Protein AF-A0A553L7K6-F1 (afdb_monomer)

Radius of gyration: 23.29 Å; Cα contacts (8 Å, |Δi|>4): 182; chains: 1; bounding box: 64×26×85 Å

pLDDT: mean 71.15, std 22.93, range [30.55, 97.19]

Nearest PDB structures (foldseek):
  1av8-assembly1_A  TM=2.312E-01  e=3.542E+00  Escherichia coli
  1mrr-assembly1_B  TM=2.456E-01  e=7.425E+00  Escherichia coli

Structure (mmCIF, N/CA/C/O backbone):
data_AF-A0A553L7K6-F1
#
_entry.id   AF-A0A553L7K6-F1
#
loop_
_atom_site.group_PDB
_atom_site.id
_atom_site.type_symbol
_atom_site.label_atom_id
_atom_site.label_alt_id
_atom_site.label_comp_id
_atom_site.label_asym_id
_atom_site.label_entity_id
_atom_site.label_seq_id
_atom_site.pdbx_PDB_ins_code
_atom_site.Cartn_x
_atom_site.Cartn_y
_atom_site.Cartn_z
_atom_site.occupancy
_atom_site.B_iso_or_equiv
_atom_site.auth_seq_id
_atom_site.auth_comp_id
_atom_site.auth_asym_id
_atom_site.auth_atom_id
_atom_site.pdbx_PDB_model_num
ATOM 1 N N . MET A 1 1 ? 32.891 -15.085 -4.959 1.00 36.66 1 MET A N 1
ATOM 2 C CA . MET A 1 1 ? 32.827 -15.000 -6.435 1.00 36.66 1 MET A CA 1
ATOM 3 C C . MET A 1 1 ? 31.588 -14.198 -6.792 1.00 36.66 1 MET A C 1
ATOM 5 O O . MET A 1 1 ? 30.488 -14.659 -6.526 1.00 36.66 1 MET A O 1
ATOM 9 N N . GLY A 1 2 ? 31.781 -12.955 -7.238 1.00 35.56 2 GLY A N 1
ATOM 10 C CA . GLY A 1 2 ? 30.71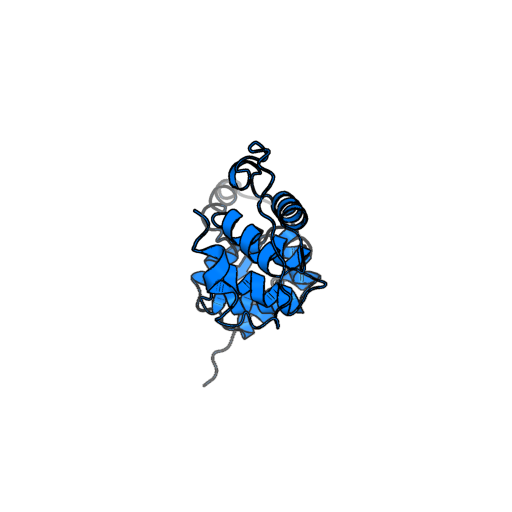2 -11.975 -7.437 1.00 35.56 2 GLY A CA 1
ATOM 11 C C . GLY A 1 2 ? 29.946 -12.198 -8.739 1.00 35.56 2 GLY A C 1
ATOM 12 O O . GLY A 1 2 ? 30.551 -12.364 -9.798 1.00 35.56 2 GLY A O 1
ATOM 13 N N . ARG A 1 3 ? 28.614 -12.186 -8.653 1.00 40.00 3 ARG A N 1
ATOM 14 C CA . ARG A 1 3 ? 27.718 -12.123 -9.809 1.00 40.00 3 ARG A CA 1
ATOM 15 C C . ARG A 1 3 ? 27.614 -10.664 -10.252 1.00 40.00 3 ARG A C 1
ATOM 17 O O . ARG A 1 3 ? 27.272 -9.792 -9.462 1.00 40.00 3 ARG A O 1
ATOM 24 N N . ARG A 1 4 ? 28.002 -10.404 -11.499 1.00 36.72 4 ARG A N 1
ATOM 25 C CA . ARG A 1 4 ? 28.035 -9.075 -12.118 1.00 36.72 4 ARG A CA 1
ATOM 26 C C . ARG A 1 4 ? 26.626 -8.760 -12.630 1.00 36.72 4 ARG A C 1
ATOM 28 O O . ARG A 1 4 ? 26.177 -9.416 -13.562 1.00 36.72 4 ARG A O 1
ATOM 35 N N . PHE A 1 5 ? 25.957 -7.783 -12.021 1.00 34.50 5 PHE A N 1
ATOM 36 C CA . PHE A 1 5 ? 24.771 -7.137 -12.587 1.00 34.50 5 PHE A CA 1
ATOM 37 C C . PHE A 1 5 ? 25.212 -6.271 -13.773 1.00 34.50 5 PHE A C 1
ATOM 39 O O . PHE A 1 5 ? 26.075 -5.405 -13.626 1.00 34.50 5 PHE A O 1
ATOM 46 N N . ILE A 1 6 ? 24.660 -6.536 -14.956 1.00 37.84 6 ILE A N 1
ATOM 47 C CA . ILE A 1 6 ? 24.867 -5.722 -16.155 1.00 37.84 6 ILE A CA 1
ATOM 48 C C . ILE A 1 6 ? 23.633 -4.830 -16.293 1.00 37.84 6 ILE A C 1
ATOM 50 O O . ILE A 1 6 ? 22.568 -5.303 -16.670 1.00 37.84 6 ILE A O 1
ATOM 54 N N . ILE A 1 7 ? 23.784 -3.545 -15.977 1.00 36.31 7 ILE A N 1
ATOM 55 C CA . ILE A 1 7 ? 22.780 -2.509 -16.241 1.00 36.31 7 ILE A CA 1
ATOM 56 C C . ILE A 1 7 ? 23.033 -1.996 -17.662 1.00 36.31 7 ILE A C 1
ATOM 58 O O . ILE A 1 7 ? 24.078 -1.401 -17.925 1.00 36.31 7 ILE A O 1
ATOM 62 N N . TRP A 1 8 ? 22.102 -2.237 -18.586 1.00 33.19 8 TRP A N 1
ATOM 63 C CA . TRP A 1 8 ? 22.130 -1.629 -19.919 1.00 33.19 8 TRP A CA 1
ATOM 64 C C . TRP A 1 8 ? 21.415 -0.275 -19.887 1.00 33.19 8 TRP A C 1
ATOM 66 O O . TRP A 1 8 ? 20.202 -0.197 -19.718 1.00 33.19 8 TRP A O 1
ATOM 76 N N . LEU A 1 9 ? 22.188 0.796 -20.062 1.00 35.56 9 LEU A N 1
ATOM 77 C CA . LEU A 1 9 ? 21.714 2.169 -20.234 1.00 35.56 9 LEU A CA 1
ATOM 78 C C . LEU A 1 9 ? 21.523 2.414 -21.739 1.00 35.56 9 LEU A C 1
ATOM 80 O O . LEU A 1 9 ? 22.496 2.562 -22.477 1.00 35.56 9 LEU A O 1
ATOM 84 N N . ALA A 1 10 ? 20.280 2.412 -22.220 1.00 36.75 10 ALA A N 1
ATOM 85 C CA . ALA A 1 10 ? 19.980 2.717 -23.616 1.00 36.75 10 ALA A CA 1
ATOM 86 C C . ALA A 1 10 ? 20.001 4.241 -23.849 1.00 36.75 10 ALA A C 1
ATOM 88 O O . ALA A 1 10 ? 19.002 4.926 -23.657 1.00 36.75 10 ALA A O 1
ATOM 89 N N . MET A 1 11 ? 21.151 4.772 -24.276 1.00 37.34 11 MET A N 1
ATOM 90 C CA . MET A 1 11 ? 21.245 6.062 -24.969 1.00 37.34 11 MET A CA 1
ATOM 91 C C . MET A 1 11 ? 21.170 5.815 -26.480 1.00 37.34 11 MET A C 1
ATOM 93 O O . MET A 1 11 ? 22.081 5.225 -27.055 1.00 37.34 11 MET A O 1
ATOM 97 N N . GLY A 1 12 ? 20.099 6.276 -27.129 1.00 32.22 12 GLY A N 1
ATOM 98 C CA . GLY A 1 12 ? 19.930 6.217 -28.582 1.00 32.22 12 GLY A CA 1
ATOM 99 C C . GLY A 1 12 ? 19.504 7.569 -29.146 1.00 32.22 12 GLY A C 1
ATOM 100 O O . GLY A 1 12 ? 18.354 7.969 -28.995 1.00 32.22 12 GLY A O 1
ATOM 101 N N . LEU A 1 13 ? 20.450 8.264 -29.781 1.00 33.88 13 LEU A N 1
ATOM 102 C CA . LEU A 1 13 ? 20.241 9.461 -30.601 1.00 33.88 13 LEU A CA 1
ATOM 103 C C . LEU A 1 13 ? 19.485 9.122 -31.900 1.00 33.8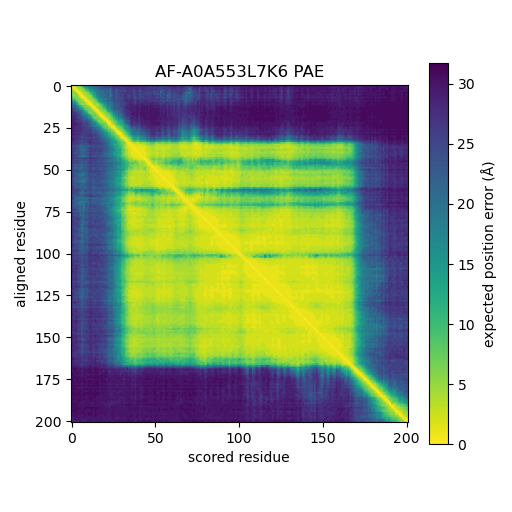8 13 LEU A C 1
ATOM 105 O O . LEU A 1 13 ? 19.654 8.051 -32.477 1.00 33.88 13 LEU A O 1
ATOM 109 N N . ILE A 1 14 ? 18.665 10.075 -32.346 1.00 41.91 14 ILE A N 1
ATOM 110 C CA . ILE A 1 14 ? 17.735 10.013 -33.484 1.00 41.91 14 ILE A CA 1
ATOM 111 C C . ILE A 1 14 ? 18.427 10.377 -34.816 1.00 41.91 14 ILE A C 1
ATOM 113 O O . ILE A 1 14 ? 19.269 11.275 -34.838 1.00 41.91 14 ILE A O 1
ATOM 117 N N . ASN A 1 15 ? 17.937 9.747 -35.903 1.00 32.75 15 ASN A N 1
ATOM 118 C CA . ASN A 1 15 ? 18.059 9.994 -37.365 1.00 32.75 15 ASN A CA 1
ATOM 119 C C . ASN A 1 15 ? 18.796 8.855 -38.103 1.00 32.75 15 ASN A C 1
ATOM 121 O O . ASN A 1 15 ? 19.886 8.481 -37.703 1.00 32.75 15 ASN A O 1
ATOM 125 N N . MET A 1 16 ? 18.311 8.252 -39.199 1.00 30.55 16 MET A N 1
ATOM 126 C CA . MET A 1 16 ? 17.325 8.674 -40.203 1.00 30.55 16 MET A CA 1
ATOM 127 C C . MET A 1 16 ? 16.836 7.460 -41.045 1.00 30.55 16 MET A C 1
ATOM 129 O O . MET A 1 16 ? 17.601 6.532 -41.279 1.00 30.55 16 MET A O 1
ATOM 133 N N . ALA A 1 17 ? 15.610 7.574 -41.579 1.00 32.41 17 ALA A N 1
ATOM 134 C CA . ALA A 1 17 ? 15.079 6.986 -42.827 1.00 32.41 17 ALA A CA 1
ATOM 135 C C . ALA A 1 17 ? 14.765 5.466 -42.945 1.00 32.41 17 ALA A C 1
ATOM 137 O O . ALA A 1 17 ? 15.587 4.654 -43.348 1.00 32.41 17 ALA A O 1
ATOM 138 N N . VAL A 1 18 ? 13.485 5.149 -42.692 1.00 41.50 18 VAL A N 1
ATOM 139 C CA . VAL A 1 18 ? 12.506 4.482 -43.590 1.00 41.50 18 VAL A CA 1
ATOM 140 C C . VAL A 1 18 ? 13.044 3.470 -44.618 1.00 41.50 18 VAL A C 1
ATOM 142 O O . VAL A 1 18 ? 13.662 3.871 -45.595 1.00 41.50 18 VAL A O 1
ATOM 145 N N . ILE A 1 19 ? 12.653 2.194 -44.467 1.00 35.16 19 ILE A N 1
ATOM 146 C CA . ILE A 1 19 ? 11.931 1.336 -45.442 1.00 35.16 19 ILE A CA 1
ATOM 147 C C . ILE A 1 19 ? 11.560 0.008 -44.735 1.00 35.16 19 ILE A C 1
ATOM 149 O O . ILE A 1 19 ? 12.319 -0.489 -43.912 1.00 35.16 19 ILE A O 1
ATOM 153 N N . ALA A 1 20 ? 10.411 -0.564 -45.118 1.00 33.59 20 ALA A N 1
ATOM 154 C CA . ALA A 1 20 ? 9.874 -1.898 -44.784 1.00 33.59 20 ALA A CA 1
ATOM 155 C C . ALA A 1 20 ? 8.884 -1.995 -43.603 1.00 33.59 20 ALA A C 1
ATOM 157 O O . ALA A 1 20 ? 9.042 -2.714 -42.621 1.00 33.59 20 ALA A O 1
ATOM 158 N N . ASN A 1 21 ? 7.780 -1.288 -43.817 1.00 43.41 21 ASN A N 1
ATOM 159 C CA . ASN A 1 21 ? 6.408 -1.667 -43.495 1.00 43.41 21 ASN A CA 1
ATOM 160 C C . ASN A 1 21 ? 6.158 -3.201 -43.573 1.00 43.41 21 ASN A C 1
ATOM 162 O O . ASN A 1 21 ? 6.128 -3.734 -44.679 1.00 43.41 21 ASN A O 1
ATOM 166 N N . ALA A 1 22 ? 6.008 -3.881 -42.421 1.00 35.12 22 ALA A N 1
ATOM 167 C CA . ALA A 1 22 ? 5.222 -5.125 -42.227 1.00 35.12 22 ALA A CA 1
ATOM 168 C C . ALA A 1 22 ? 5.294 -5.715 -40.795 1.00 35.12 22 ALA A C 1
ATOM 170 O O . ALA A 1 22 ? 4.422 -6.496 -40.436 1.00 35.12 22 ALA A O 1
ATOM 171 N N . GLN A 1 23 ? 6.275 -5.362 -39.950 1.00 33.62 23 GLN A N 1
ATOM 172 C CA . GLN A 1 23 ? 6.408 -5.960 -38.597 1.00 33.62 23 GLN A CA 1
ATOM 173 C C . GLN A 1 23 ? 5.928 -5.082 -37.430 1.00 33.62 23 GLN A C 1
ATOM 175 O O . GLN A 1 23 ? 5.951 -5.510 -36.278 1.00 33.62 23 GLN A O 1
ATOM 180 N N . GLN A 1 24 ? 5.461 -3.862 -37.698 1.00 34.66 24 GLN A N 1
ATOM 181 C CA . GLN A 1 24 ? 5.125 -2.898 -36.643 1.00 34.66 24 GLN A CA 1
ATOM 182 C C . GLN A 1 24 ? 3.666 -2.982 -36.157 1.00 34.66 24 GLN A C 1
ATOM 184 O O . GLN A 1 24 ? 3.307 -2.305 -35.198 1.00 34.66 24 GLN A O 1
ATOM 189 N N . SER A 1 25 ? 2.830 -3.832 -36.765 1.00 34.69 25 SER A N 1
ATOM 190 C CA . SER A 1 25 ? 1.420 -3.965 -36.367 1.00 34.69 25 SER A CA 1
ATOM 191 C C . SER A 1 25 ? 1.183 -4.939 -35.206 1.00 34.69 25 SER A C 1
ATOM 193 O O . SER A 1 25 ? 0.120 -4.877 -34.599 1.00 34.69 25 SER A O 1
ATOM 195 N N . ASP A 1 26 ? 2.147 -5.804 -34.872 1.00 38.19 26 ASP A N 1
ATOM 196 C CA . ASP A 1 26 ? 1.943 -6.866 -33.868 1.00 38.19 26 ASP A CA 1
ATOM 197 C C . ASP A 1 26 ? 2.589 -6.553 -32.504 1.00 38.19 26 ASP A C 1
ATOM 199 O O . ASP A 1 26 ? 2.245 -7.115 -31.471 1.00 38.19 26 ASP A O 1
ATOM 203 N N . SER A 1 27 ? 3.513 -5.589 -32.451 1.00 40.53 27 SER A N 1
ATOM 204 C CA . SER A 1 27 ? 4.272 -5.301 -31.222 1.00 40.53 27 SER A CA 1
ATOM 205 C C . SER A 1 27 ? 3.524 -4.443 -30.196 1.00 40.53 27 SER A C 1
ATOM 207 O O . SER A 1 27 ? 3.939 -4.393 -29.040 1.00 40.53 27 SER A O 1
ATOM 209 N N . ALA A 1 28 ? 2.447 -3.761 -30.596 1.00 38.81 28 ALA A N 1
ATOM 210 C CA . ALA A 1 28 ? 1.629 -2.953 -29.688 1.00 38.81 28 ALA A CA 1
ATOM 211 C C . ALA A 1 28 ? 0.423 -3.730 -29.130 1.00 38.81 28 ALA A C 1
ATOM 213 O O . ALA A 1 28 ? -0.004 -3.463 -28.010 1.00 38.81 28 ALA A O 1
ATOM 214 N N . ALA A 1 29 ? -0.094 -4.710 -29.882 1.00 36.19 29 ALA A N 1
ATOM 215 C CA . ALA A 1 29 ? -1.246 -5.517 -29.479 1.00 36.19 29 ALA A CA 1
ATOM 216 C C . ALA A 1 29 ? -0.864 -6.701 -28.569 1.00 36.19 29 ALA A C 1
ATOM 218 O O . ALA A 1 29 ? -1.655 -7.074 -27.714 1.00 36.19 29 ALA A O 1
ATOM 219 N N . VAL A 1 30 ? 0.365 -7.228 -28.674 1.00 39.94 30 VAL A N 1
ATOM 220 C CA . VAL A 1 30 ? 0.844 -8.381 -27.878 1.00 39.94 30 VAL A CA 1
ATOM 221 C C . VAL A 1 30 ? 1.311 -8.006 -26.455 1.00 39.94 30 VAL A C 1
ATOM 223 O O . VAL A 1 30 ? 1.545 -8.876 -25.623 1.00 39.94 30 VAL A O 1
ATOM 226 N N . ARG A 1 31 ? 1.473 -6.718 -26.116 1.00 50.69 31 ARG A N 1
ATOM 227 C CA . ARG A 1 31 ? 2.224 -6.317 -24.903 1.00 50.69 31 ARG A CA 1
ATOM 228 C C . ARG A 1 31 ? 1.418 -6.044 -23.633 1.00 50.69 31 ARG A C 1
ATOM 230 O O . ARG A 1 31 ? 2.039 -5.826 -22.597 1.00 50.69 31 ARG A O 1
ATOM 237 N N . LYS A 1 32 ? 0.083 -6.063 -23.670 1.00 43.97 32 LYS A N 1
ATOM 238 C CA . LYS A 1 32 ? -0.732 -5.889 -22.449 1.00 43.97 32 LYS A CA 1
ATOM 239 C C . LYS A 1 32 ? -0.893 -7.177 -21.639 1.00 43.97 32 LYS A C 1
ATOM 241 O O . LYS A 1 32 ? -1.033 -7.094 -20.425 1.00 43.97 32 LYS A O 1
ATOM 246 N N . ASP A 1 33 ? -0.769 -8.337 -22.279 1.00 49.38 33 ASP A N 1
ATOM 247 C CA . ASP A 1 33 ? -0.988 -9.642 -21.636 1.00 49.38 33 ASP A CA 1
ATOM 248 C C . ASP A 1 33 ? 0.206 -10.121 -20.785 1.00 49.38 33 ASP A C 1
ATOM 250 O O . ASP A 1 33 ? 0.126 -11.154 -20.128 1.00 49.38 33 ASP A O 1
ATOM 254 N N . ALA A 1 34 ? 1.316 -9.372 -20.772 1.00 64.06 34 ALA A N 1
ATOM 255 C CA . ALA A 1 34 ? 2.544 -9.712 -20.043 1.00 64.06 34 ALA A CA 1
ATOM 256 C C . ALA A 1 34 ? 2.872 -8.747 -18.887 1.00 64.06 34 ALA A C 1
ATOM 258 O O . ALA A 1 34 ? 3.962 -8.826 -18.319 1.00 64.06 34 ALA A O 1
ATOM 259 N N . MET A 1 35 ? 1.978 -7.802 -18.569 1.00 76.88 35 MET A N 1
ATOM 260 C CA . MET A 1 35 ? 2.196 -6.869 -17.463 1.00 76.88 35 MET A CA 1
ATOM 261 C C . MET A 1 35 ? 1.705 -7.472 -16.149 1.00 76.88 35 MET A C 1
ATOM 263 O O . MET A 1 35 ? 0.547 -7.863 -16.026 1.00 76.88 35 MET A O 1
ATOM 267 N N . VAL A 1 36 ? 2.586 -7.502 -15.157 1.00 85.12 36 VAL A N 1
ATOM 268 C CA . VAL A 1 36 ? 2.298 -8.017 -13.820 1.00 85.12 36 VAL A CA 1
ATOM 269 C C . VAL A 1 36 ? 2.006 -6.831 -12.891 1.00 85.12 36 VAL A C 1
ATOM 271 O O . VAL A 1 36 ? 2.794 -5.882 -12.857 1.00 85.12 36 VAL A O 1
ATOM 274 N N . PRO A 1 37 ? 0.893 -6.826 -12.136 1.00 86.25 37 PRO A N 1
ATOM 275 C CA . PRO A 1 37 ? 0.659 -5.811 -11.111 1.00 86.25 37 PRO A CA 1
ATOM 276 C C . PRO A 1 37 ? 1.796 -5.787 -10.083 1.00 86.25 37 PRO A C 1
ATOM 278 O O . PRO A 1 37 ? 2.309 -6.842 -9.716 1.00 86.25 37 PRO A O 1
ATOM 281 N N . LEU A 1 38 ? 2.158 -4.605 -9.568 1.00 86.12 38 LEU A N 1
ATOM 282 C CA . LEU A 1 38 ? 3.218 -4.460 -8.559 1.00 86.12 38 LEU A CA 1
ATOM 283 C C . LEU A 1 38 ? 3.068 -5.438 -7.383 1.00 86.12 38 LEU A C 1
ATOM 285 O O . LEU A 1 38 ? 4.047 -6.056 -6.977 1.00 86.12 38 LEU A O 1
ATOM 289 N N . PHE A 1 39 ? 1.848 -5.616 -6.872 1.00 83.75 39 PHE A N 1
ATOM 290 C CA . PHE A 1 39 ? 1.576 -6.548 -5.779 1.00 83.75 39 PHE A CA 1
ATOM 291 C C . PHE A 1 39 ? 1.883 -8.003 -6.150 1.00 83.75 39 PHE A C 1
ATOM 293 O O . PHE A 1 39 ? 2.578 -8.695 -5.413 1.00 83.75 39 PHE A O 1
ATOM 300 N N . THR A 1 40 ? 1.417 -8.447 -7.318 1.00 83.62 40 THR A N 1
ATOM 301 C CA . THR A 1 40 ? 1.700 -9.788 -7.841 1.00 83.62 40 THR A CA 1
ATOM 302 C C . THR A 1 40 ? 3.198 -9.983 -8.035 1.00 83.62 40 THR A C 1
ATOM 304 O O . THR A 1 40 ? 3.740 -10.997 -7.618 1.00 83.62 40 THR A O 1
ATOM 307 N N . TRP A 1 41 ? 3.903 -8.981 -8.567 1.00 85.44 41 TRP A N 1
ATOM 308 C CA . TRP A 1 41 ? 5.353 -9.054 -8.715 1.00 85.44 41 TRP A CA 1
ATOM 309 C C . TRP A 1 41 ? 6.070 -9.177 -7.361 1.00 85.44 41 TRP A C 1
ATOM 311 O O . TRP A 1 41 ? 6.954 -10.020 -7.237 1.00 85.44 41 TRP A O 1
ATOM 321 N N . LEU A 1 42 ? 5.666 -8.406 -6.345 1.00 83.75 42 LEU A N 1
ATOM 322 C CA . LEU A 1 42 ? 6.223 -8.490 -4.985 1.00 83.75 42 LEU A CA 1
ATOM 323 C C . LEU A 1 42 ? 5.946 -9.834 -4.306 1.00 83.75 42 LEU A C 1
ATOM 325 O O . LEU A 1 42 ? 6.774 -10.299 -3.532 1.00 83.75 42 LEU A O 1
ATOM 329 N N . SER A 1 43 ? 4.775 -10.418 -4.563 1.00 79.69 43 SER A N 1
ATOM 330 C CA . SER A 1 43 ? 4.361 -11.700 -3.990 1.00 79.69 43 SER A CA 1
ATOM 331 C C . SER A 1 43 ? 5.057 -12.884 -4.669 1.00 79.69 43 SER A C 1
ATOM 333 O O . SER A 1 43 ? 5.468 -13.830 -4.001 1.00 79.69 43 SER A O 1
ATOM 335 N N . ASP A 1 44 ? 5.177 -12.848 -5.996 1.00 80.25 44 ASP A N 1
ATOM 336 C CA . ASP A 1 44 ? 5.667 -13.978 -6.795 1.00 80.25 44 ASP A CA 1
ATOM 337 C C . ASP A 1 44 ? 7.193 -14.037 -6.851 1.00 80.25 44 ASP A C 1
ATOM 339 O O . ASP A 1 44 ? 7.787 -15.110 -6.991 1.00 80.25 44 ASP A O 1
ATOM 343 N N . ASN A 1 45 ? 7.844 -12.882 -6.740 1.00 71.31 45 ASN A N 1
ATOM 344 C CA . ASN A 1 45 ? 9.290 -12.798 -6.695 1.00 71.31 45 ASN A CA 1
ATOM 345 C C . ASN A 1 45 ? 9.689 -12.723 -5.225 1.00 71.31 45 ASN A C 1
ATOM 347 O O . ASN A 1 45 ? 9.140 -11.940 -4.460 1.00 71.31 45 ASN A O 1
ATOM 351 N N . ASN A 1 46 ? 10.649 -13.539 -4.797 1.00 69.50 46 ASN A N 1
ATOM 352 C CA . ASN A 1 46 ? 11.219 -13.460 -3.450 1.00 69.50 46 ASN A CA 1
ATOM 353 C C . ASN A 1 46 ? 12.120 -12.211 -3.338 1.00 69.50 46 ASN A C 1
ATOM 355 O O . ASN A 1 46 ? 13.333 -12.329 -3.149 1.00 69.50 46 ASN A O 1
ATOM 359 N N . VAL A 1 47 ? 11.519 -11.036 -3.556 1.00 74.56 47 VAL A N 1
ATOM 360 C CA . VAL A 1 47 ? 12.147 -9.719 -3.664 1.00 74.56 47 VAL A CA 1
ATOM 361 C C . VAL A 1 47 ? 12.894 -9.450 -2.365 1.00 74.56 47 VAL A C 1
ATOM 363 O O . VAL A 1 47 ? 12.313 -9.523 -1.285 1.00 74.56 47 VAL A O 1
ATOM 366 N N . GLN A 1 48 ? 14.193 -9.166 -2.428 1.00 76.56 48 GLN A N 1
ATOM 367 C CA . GLN A 1 48 ? 14.930 -8.785 -1.227 1.00 76.56 48 GLN A CA 1
ATOM 368 C C . GLN A 1 48 ? 14.675 -7.315 -0.887 1.00 76.56 48 GLN A C 1
ATOM 370 O O . GLN A 1 48 ? 14.327 -6.507 -1.744 1.00 76.56 48 GLN 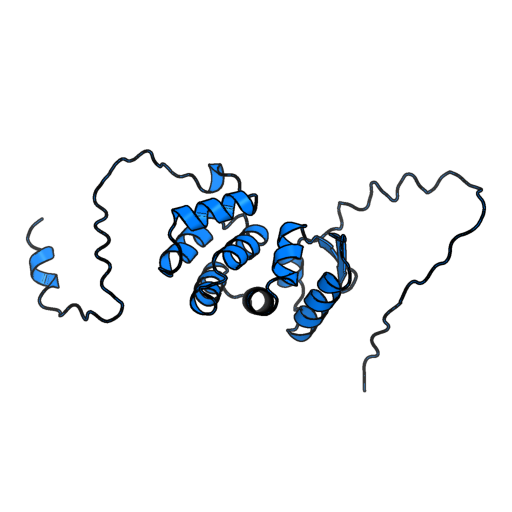A O 1
ATOM 375 N N . VAL A 1 49 ? 14.925 -6.926 0.365 1.00 72.19 49 VAL A N 1
ATOM 376 C CA . VAL A 1 49 ? 14.814 -5.518 0.799 1.00 72.19 49 VAL A CA 1
ATOM 377 C C . VAL A 1 49 ? 15.645 -4.581 -0.093 1.00 72.19 49 VAL A C 1
ATOM 379 O O . VAL A 1 49 ? 15.179 -3.511 -0.469 1.00 72.19 49 VAL A O 1
ATOM 382 N N . SER A 1 50 ? 16.836 -5.014 -0.525 1.00 76.38 50 SER A N 1
ATOM 383 C CA . SER A 1 50 ? 17.674 -4.254 -1.465 1.00 76.38 50 SER A CA 1
ATOM 384 C C . SER A 1 50 ? 17.022 -4.024 -2.830 1.00 76.38 50 SER A C 1
ATOM 386 O O . SER A 1 50 ? 17.305 -3.024 -3.491 1.00 76.38 50 SER A O 1
ATOM 388 N N . ASP A 1 51 ? 16.161 -4.942 -3.262 1.00 80.75 51 ASP A N 1
ATOM 389 C CA . ASP A 1 51 ? 15.457 -4.850 -4.537 1.00 80.75 51 ASP A CA 1
ATOM 390 C C . ASP A 1 51 ? 14.289 -3.857 -4.431 1.00 80.75 51 ASP A C 1
ATOM 392 O O . ASP A 1 51 ? 14.004 -3.143 -5.390 1.00 80.75 51 ASP A O 1
ATOM 396 N N . ILE A 1 52 ? 13.685 -3.719 -3.243 1.00 83.81 52 ILE A N 1
ATOM 397 C CA . ILE A 1 52 ? 12.683 -2.682 -2.943 1.00 83.81 52 ILE A CA 1
ATOM 398 C C . ILE A 1 52 ? 13.319 -1.287 -2.971 1.00 83.81 52 ILE A C 1
ATOM 400 O O . ILE A 1 52 ? 12.770 -0.382 -3.599 1.00 83.81 52 ILE A O 1
ATOM 404 N N . ASP A 1 53 ? 14.499 -1.107 -2.371 1.00 86.25 53 ASP A N 1
ATOM 405 C CA . ASP A 1 53 ? 15.239 0.163 -2.447 1.00 86.25 53 ASP A CA 1
ATOM 406 C C . ASP A 1 53 ? 15.577 0.537 -3.898 1.00 86.25 53 ASP A C 1
ATOM 408 O O . ASP A 1 53 ? 15.426 1.685 -4.331 1.00 86.25 53 ASP A O 1
ATOM 412 N N . MET A 1 54 ? 16.020 -0.449 -4.682 1.00 84.75 54 MET A N 1
ATOM 413 C CA . MET A 1 54 ? 16.302 -0.270 -6.102 1.00 84.75 54 MET A CA 1
ATOM 414 C C . MET A 1 54 ? 15.036 0.065 -6.897 1.00 84.75 54 MET A C 1
ATOM 416 O O . MET A 1 54 ? 15.085 0.943 -7.763 1.00 84.75 54 MET A O 1
ATOM 420 N N . LEU A 1 55 ? 13.907 -0.574 -6.592 1.00 86.56 55 LEU A N 1
ATOM 421 C CA . LEU A 1 55 ? 12.607 -0.277 -7.188 1.00 86.56 55 LEU A CA 1
ATOM 422 C C . LEU A 1 55 ? 12.191 1.167 -6.904 1.00 86.56 55 LEU A C 1
ATOM 424 O O . LEU A 1 55 ? 11.931 1.915 -7.846 1.00 86.56 55 LEU A O 1
ATOM 428 N N . LEU A 1 56 ? 12.211 1.598 -5.640 1.00 88.25 56 LEU A N 1
ATOM 429 C CA . LEU A 1 56 ? 11.828 2.961 -5.253 1.00 88.25 56 LEU A CA 1
ATOM 430 C C . LEU A 1 56 ? 12.723 4.003 -5.931 1.00 88.25 56 LEU A C 1
ATOM 432 O O . LEU A 1 56 ? 12.237 4.994 -6.483 1.00 88.25 56 LEU A O 1
ATOM 436 N N . LYS A 1 57 ? 14.032 3.739 -5.987 1.00 88.12 57 LYS A N 1
ATOM 437 C CA . LYS A 1 57 ? 14.987 4.581 -6.712 1.00 88.12 57 LYS A CA 1
ATOM 438 C C . LYS A 1 57 ? 14.705 4.622 -8.216 1.00 88.12 57 LYS A C 1
ATOM 440 O O . LYS A 1 57 ? 14.819 5.683 -8.826 1.00 88.12 57 LYS A O 1
ATOM 445 N N . THR A 1 58 ? 14.351 3.494 -8.824 1.00 87.75 58 THR A N 1
ATOM 446 C CA . THR A 1 58 ? 14.051 3.408 -10.263 1.00 87.75 58 THR A CA 1
ATOM 447 C C . THR A 1 58 ? 12.790 4.200 -10.602 1.00 87.75 58 THR A C 1
ATOM 449 O O . THR A 1 58 ? 12.813 5.019 -11.519 1.00 87.75 58 THR A O 1
ATOM 452 N N . ILE A 1 59 ? 11.729 4.042 -9.808 1.00 87.75 59 ILE A N 1
ATOM 453 C CA . ILE A 1 59 ? 10.463 4.774 -9.959 1.00 87.75 59 ILE A CA 1
ATOM 454 C C . ILE A 1 59 ? 10.662 6.285 -9.763 1.00 87.75 59 ILE A C 1
ATOM 456 O O . ILE A 1 59 ? 10.112 7.094 -10.515 1.00 87.75 59 ILE A O 1
ATOM 460 N N . SER A 1 60 ? 11.486 6.676 -8.788 1.00 86.62 60 SER A N 1
ATOM 461 C CA . SER A 1 60 ? 11.817 8.081 -8.528 1.00 86.62 60 SER A CA 1
ATOM 462 C C . SER A 1 60 ? 12.550 8.738 -9.706 1.00 86.62 60 SER A C 1
ATOM 464 O O . SER A 1 60 ? 12.223 9.859 -10.094 1.00 86.62 60 SER A O 1
ATOM 466 N N . ASN A 1 61 ? 13.471 8.013 -10.350 1.00 85.81 61 ASN A N 1
ATOM 467 C CA . ASN A 1 61 ? 14.268 8.531 -11.467 1.00 85.81 61 ASN A CA 1
ATOM 468 C C . ASN A 1 61 ? 13.553 8.514 -12.830 1.00 85.81 61 ASN A C 1
ATOM 470 O O . ASN A 1 61 ? 14.055 9.127 -13.771 1.00 85.81 61 ASN A O 1
ATOM 474 N N . ALA A 1 62 ? 12.413 7.830 -12.953 1.00 81.44 62 ALA A N 1
ATOM 475 C CA . ALA A 1 62 ? 11.625 7.758 -14.184 1.00 81.44 62 ALA A CA 1
ATOM 476 C C . ALA A 1 62 ? 10.275 8.482 -14.012 1.00 81.44 62 ALA A C 1
ATOM 478 O O . ALA A 1 62 ? 9.232 7.844 -13.814 1.00 81.44 62 ALA A O 1
ATOM 479 N N . PRO A 1 63 ? 10.262 9.828 -14.046 1.00 66.38 63 PRO A N 1
ATOM 480 C CA . PRO A 1 63 ? 9.016 10.570 -14.073 1.00 66.38 63 PRO A CA 1
ATOM 481 C C . PRO A 1 63 ? 8.236 10.219 -15.337 1.00 66.38 63 PRO A C 1
ATOM 483 O O . PRO A 1 63 ? 8.804 10.192 -16.419 1.00 66.38 63 PRO A O 1
ATOM 486 N N . GLU A 1 64 ? 6.944 9.925 -15.170 1.00 74.44 64 GLU A N 1
ATOM 487 C CA . GLU A 1 64 ? 5.960 9.634 -16.233 1.00 74.44 64 GLU A CA 1
ATOM 488 C C . GLU A 1 64 ? 5.881 8.186 -16.749 1.00 74.44 64 GLU A C 1
ATOM 490 O O . GLU A 1 64 ? 5.033 7.893 -17.591 1.00 74.44 64 GLU A O 1
ATOM 495 N N . GLN A 1 65 ? 6.667 7.247 -16.212 1.00 76.94 65 GLN A N 1
ATOM 496 C CA . GLN A 1 65 ? 6.509 5.826 -16.553 1.00 76.94 65 GLN A CA 1
ATOM 497 C C . GLN A 1 65 ? 5.558 5.117 -15.580 1.00 76.94 65 GLN A C 1
ATOM 499 O O . GLN A 1 65 ? 5.646 5.288 -14.365 1.00 76.94 65 GLN A O 1
ATOM 504 N N . THR A 1 66 ? 4.646 4.315 -16.131 1.00 78.75 66 THR A N 1
ATOM 505 C CA . THR A 1 66 ? 3.768 3.381 -15.394 1.00 78.75 66 THR A CA 1
ATOM 506 C C . THR A 1 66 ? 4.128 1.920 -15.661 1.00 78.75 66 THR A C 1
ATOM 508 O O . THR A 1 66 ? 3.535 1.003 -15.098 1.00 78.75 66 THR A O 1
ATOM 511 N N . GLU A 1 67 ? 5.118 1.703 -16.521 1.00 84.00 67 GLU A N 1
ATOM 512 C CA . GLU A 1 67 ? 5.677 0.410 -16.867 1.00 84.00 67 GLU A CA 1
ATOM 513 C C . GLU A 1 67 ? 7.150 0.406 -16.479 1.00 84.00 67 GLU A C 1
ATOM 515 O O . GLU A 1 67 ? 7.916 1.270 -16.904 1.00 84.00 67 GLU A O 1
ATOM 520 N N . PHE A 1 68 ? 7.544 -0.592 -15.700 1.00 81.75 68 PHE A N 1
ATOM 521 C CA . PHE A 1 68 ? 8.914 -0.778 -15.253 1.00 81.75 68 PHE A CA 1
ATOM 522 C C . PHE A 1 68 ? 9.358 -2.199 -15.559 1.00 81.75 68 PHE A C 1
ATOM 524 O O . PHE A 1 68 ? 8.565 -3.129 -15.471 1.00 81.75 68 PHE A O 1
ATOM 531 N N . VAL A 1 69 ? 10.621 -2.387 -15.928 1.00 80.50 69 VAL A N 1
ATOM 532 C CA . VAL A 1 69 ? 11.173 -3.723 -16.173 1.00 80.50 69 VAL A CA 1
ATOM 533 C C . VAL A 1 69 ? 12.020 -4.117 -14.969 1.00 80.50 69 VAL A C 1
ATOM 535 O O . VAL A 1 69 ? 13.038 -3.476 -14.708 1.00 80.50 69 VAL A O 1
ATOM 538 N N . PHE A 1 70 ? 11.604 -5.164 -14.258 1.00 78.75 70 PHE A N 1
ATOM 539 C CA . PHE A 1 70 ? 12.309 -5.732 -13.109 1.00 78.75 70 PHE A CA 1
ATOM 540 C C . PHE A 1 70 ? 12.435 -7.246 -13.286 1.00 78.75 70 PHE A C 1
ATOM 542 O O . PHE A 1 70 ? 11.422 -7.922 -13.440 1.00 78.75 70 PHE A O 1
ATOM 549 N N . ASP A 1 71 ? 13.663 -7.771 -13.265 1.00 72.38 71 ASP A N 1
ATOM 550 C CA . ASP A 1 71 ? 13.954 -9.208 -13.415 1.00 72.38 71 ASP A CA 1
ATOM 551 C C . ASP A 1 71 ? 13.193 -9.862 -14.584 1.00 72.38 71 ASP A C 1
ATOM 553 O O . ASP A 1 71 ? 12.476 -10.844 -14.420 1.00 72.38 71 ASP A O 1
ATOM 557 N N . ASP A 1 72 ? 13.311 -9.255 -15.770 1.00 74.62 72 ASP A N 1
ATOM 558 C CA . ASP A 1 72 ? 12.638 -9.639 -17.023 1.00 74.62 72 ASP A CA 1
ATOM 559 C C . ASP A 1 72 ? 11.098 -9.520 -17.031 1.00 74.62 72 ASP A C 1
ATOM 561 O O . ASP A 1 72 ? 10.475 -9.646 -18.089 1.00 74.62 72 ASP A O 1
ATOM 565 N N . ASN A 1 73 ? 10.479 -9.167 -15.902 1.00 79.50 73 ASN A N 1
ATOM 566 C CA . ASN A 1 73 ? 9.049 -8.898 -15.796 1.00 79.50 73 ASN A CA 1
ATOM 567 C C . ASN A 1 73 ? 8.737 -7.422 -16.061 1.00 79.50 73 ASN A C 1
ATOM 569 O O . ASN A 1 73 ? 9.412 -6.517 -15.568 1.00 79.50 73 ASN A O 1
ATOM 573 N N . ARG A 1 74 ? 7.664 -7.167 -16.817 1.00 82.94 74 ARG A N 1
ATOM 574 C CA . ARG A 1 74 ? 7.086 -5.826 -16.970 1.00 82.94 74 ARG A CA 1
ATOM 575 C C . ARG A 1 74 ? 6.093 -5.608 -15.840 1.00 82.94 74 ARG A C 1
ATOM 577 O O . ARG A 1 74 ? 5.044 -6.242 -15.809 1.00 82.94 74 ARG A O 1
ATOM 584 N N . VAL A 1 75 ? 6.427 -4.727 -14.912 1.00 86.19 75 VAL A N 1
ATOM 585 C CA . VAL A 1 75 ? 5.607 -4.393 -13.752 1.00 86.19 75 VAL A CA 1
ATOM 586 C C . VAL A 1 75 ? 4.811 -3.130 -14.028 1.00 86.19 75 VAL A C 1
ATOM 588 O O . VAL A 1 75 ? 5.361 -2.107 -14.444 1.00 86.19 75 VAL A O 1
ATOM 591 N N . PHE A 1 76 ? 3.507 -3.205 -13.779 1.00 86.94 76 PHE A N 1
ATOM 592 C CA . PHE A 1 76 ? 2.622 -2.052 -13.827 1.00 86.94 76 PHE A CA 1
ATOM 593 C C . PHE A 1 76 ? 2.600 -1.330 -12.477 1.00 86.94 76 PHE A C 1
ATOM 595 O O . PHE A 1 76 ? 2.310 -1.937 -11.443 1.00 86.94 76 PHE A O 1
ATOM 602 N N . VAL A 1 77 ? 2.854 -0.022 -12.508 1.00 87.88 77 VAL A N 1
ATOM 603 C CA . VAL A 1 77 ? 2.716 0.896 -11.374 1.00 87.88 77 VAL A CA 1
ATOM 604 C C . VAL A 1 77 ? 1.810 2.041 -11.814 1.00 87.88 77 VAL A C 1
ATOM 606 O O . VAL A 1 77 ? 2.153 2.805 -12.715 1.00 87.88 77 VAL A O 1
ATOM 609 N N . SER A 1 78 ? 0.638 2.167 -11.195 1.00 86.50 78 SER A N 1
ATOM 610 C CA . SER A 1 78 ? -0.299 3.249 -11.517 1.00 86.50 78 SER A CA 1
ATOM 611 C C . SER A 1 78 ? 0.279 4.628 -11.166 1.00 86.50 78 SER A C 1
ATOM 613 O O . SER A 1 78 ? 1.194 4.748 -10.351 1.00 86.50 78 SER A O 1
ATOM 615 N N . ALA A 1 79 ? -0.277 5.696 -11.748 1.00 86.12 79 ALA A N 1
ATOM 616 C CA . ALA A 1 79 ? 0.160 7.064 -11.458 1.00 86.12 79 ALA A CA 1
ATOM 617 C C . ALA A 1 79 ? 0.050 7.415 -9.959 1.00 86.12 79 ALA A C 1
ATOM 619 O O . ALA A 1 79 ? 0.979 7.995 -9.404 1.00 86.12 79 ALA A O 1
ATOM 620 N N . MET A 1 80 ? -1.037 6.991 -9.307 1.00 88.19 80 MET A N 1
ATOM 621 C CA . MET A 1 80 ? -1.274 7.183 -7.870 1.00 88.19 80 MET A CA 1
ATOM 622 C C . MET A 1 80 ? -0.291 6.375 -7.016 1.00 88.19 80 MET A C 1
ATOM 624 O O . MET A 1 80 ? 0.346 6.937 -6.128 1.00 88.19 80 MET A O 1
ATOM 628 N N . GLN A 1 81 ? -0.069 5.094 -7.337 1.00 90.00 81 GLN A N 1
ATOM 629 C CA . GLN A 1 81 ? 0.976 4.304 -6.674 1.00 90.00 81 GLN A CA 1
ATOM 630 C C . GLN A 1 81 ? 2.331 4.991 -6.803 1.00 90.00 81 GLN A C 1
ATOM 632 O O . GLN A 1 81 ? 3.010 5.197 -5.806 1.00 90.00 81 GLN A O 1
ATOM 63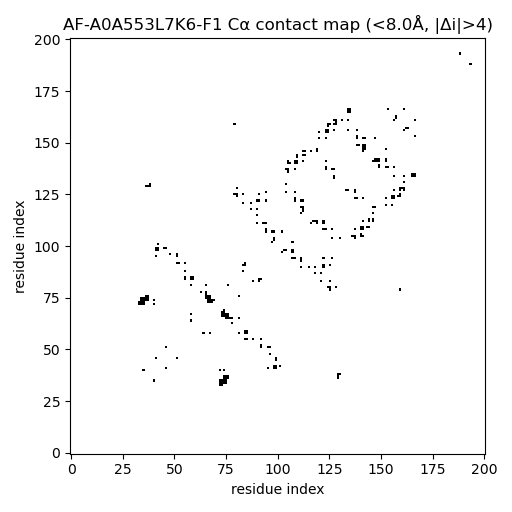7 N N . ARG A 1 82 ? 2.710 5.410 -8.012 1.00 89.12 82 ARG A N 1
ATOM 638 C CA . ARG A 1 82 ? 3.971 6.113 -8.250 1.00 89.12 82 ARG A CA 1
ATOM 639 C C . ARG A 1 82 ? 4.081 7.380 -7.402 1.00 89.12 82 ARG A C 1
ATOM 641 O O . ARG A 1 82 ? 5.120 7.598 -6.785 1.00 89.12 82 ARG A O 1
ATOM 648 N N . GLU A 1 83 ? 3.050 8.217 -7.386 1.00 90.25 83 GLU A N 1
ATOM 649 C CA . GLU A 1 83 ? 3.038 9.446 -6.593 1.00 90.25 83 GLU A CA 1
ATOM 650 C C . GLU A 1 83 ? 3.287 9.160 -5.111 1.00 90.25 83 GLU A C 1
ATOM 652 O O . GLU A 1 83 ? 4.140 9.807 -4.498 1.00 90.25 83 GLU A O 1
ATOM 657 N N . ILE A 1 84 ? 2.614 8.151 -4.555 1.00 91.50 84 ILE A N 1
ATOM 658 C CA . ILE A 1 84 ? 2.786 7.766 -3.156 1.00 91.50 84 ILE A CA 1
ATOM 659 C C . ILE A 1 84 ? 4.186 7.191 -2.912 1.00 91.50 84 ILE A C 1
ATOM 661 O O . ILE A 1 84 ? 4.858 7.619 -1.975 1.00 91.50 84 ILE A O 1
ATOM 665 N N . LEU A 1 85 ? 4.650 6.283 -3.778 1.00 92.00 85 LEU A N 1
ATOM 666 C CA . LEU A 1 85 ? 5.960 5.629 -3.680 1.00 92.00 85 LEU A CA 1
ATOM 667 C C . LEU A 1 85 ? 7.118 6.638 -3.713 1.00 92.00 85 LEU A C 1
ATOM 669 O O . LEU A 1 85 ? 8.102 6.472 -2.994 1.00 92.00 85 LEU A O 1
ATOM 673 N N . VAL A 1 86 ? 7.001 7.692 -4.527 1.00 88.81 86 VAL A N 1
ATOM 674 C CA . VAL A 1 86 ? 8.035 8.730 -4.670 1.00 88.81 86 VAL A CA 1
ATOM 675 C C . VAL A 1 86 ? 7.953 9.770 -3.554 1.00 88.81 86 VAL A C 1
ATOM 677 O O . VAL A 1 86 ? 8.983 10.147 -2.997 1.00 88.81 86 VAL A O 1
ATOM 680 N N . SER A 1 87 ? 6.749 10.230 -3.214 1.00 92.25 87 SER A N 1
ATOM 681 C CA . SER A 1 87 ? 6.557 11.317 -2.244 1.00 92.25 87 SER A CA 1
ATOM 682 C C . SER A 1 87 ? 6.678 10.849 -0.793 1.00 92.25 87 SER A C 1
ATOM 684 O O . SER A 1 87 ? 7.026 11.636 0.084 1.00 92.25 87 SER A O 1
ATOM 686 N N . HIS A 1 88 ? 6.429 9.563 -0.529 1.00 92.69 88 HIS A N 1
ATOM 687 C CA . HIS A 1 88 ? 6.360 8.994 0.817 1.00 92.69 88 HIS A CA 1
ATOM 688 C C . HIS A 1 88 ? 7.266 7.765 0.934 1.00 92.69 88 HIS A C 1
ATOM 690 O O . HIS A 1 88 ? 6.805 6.661 1.227 1.00 92.69 88 HIS A O 1
ATOM 696 N N . HIS A 1 89 ? 8.566 7.958 0.690 1.00 89.75 89 HIS A N 1
ATOM 697 C CA . HIS A 1 89 ? 9.543 6.869 0.577 1.00 89.75 89 HIS A CA 1
ATOM 698 C C . HIS A 1 89 ? 9.580 5.948 1.804 1.00 89.75 89 HIS A C 1
ATOM 700 O O . HIS A 1 89 ? 9.531 4.732 1.659 1.00 89.75 89 HIS A O 1
ATOM 706 N N . GLU A 1 90 ? 9.661 6.499 3.017 1.00 93.25 90 GLU A N 1
ATOM 707 C CA . GLU A 1 90 ? 9.783 5.689 4.236 1.00 93.25 90 GLU A CA 1
ATOM 708 C C . GLU A 1 90 ? 8.509 4.861 4.536 1.00 93.25 90 GLU A C 1
ATOM 710 O O . GLU A 1 90 ? 8.637 3.642 4.701 1.00 93.25 90 GLU A O 1
ATOM 715 N N . PRO A 1 91 ? 7.286 5.439 4.525 1.00 93.31 91 PRO A N 1
ATOM 716 C CA . PRO A 1 91 ? 6.052 4.656 4.619 1.00 93.31 91 PRO A CA 1
ATOM 717 C C . PRO A 1 91 ? 5.915 3.609 3.511 1.00 93.31 91 PRO A C 1
ATOM 719 O O . PRO A 1 91 ? 5.563 2.463 3.783 1.00 93.31 91 PRO A O 1
ATOM 722 N N . SER A 1 92 ? 6.242 3.980 2.271 1.00 93.69 92 SER A N 1
ATOM 723 C CA . SER A 1 92 ? 6.168 3.084 1.115 1.00 93.69 92 SER A CA 1
ATOM 724 C C . SER A 1 92 ? 7.108 1.897 1.267 1.00 93.69 92 SER A C 1
ATOM 726 O O . SER A 1 92 ? 6.681 0.753 1.159 1.00 93.69 92 SER A O 1
ATOM 728 N N . HIS A 1 93 ? 8.372 2.150 1.606 1.00 93.44 93 HIS A N 1
ATOM 729 C CA . HIS A 1 93 ? 9.355 1.107 1.874 1.00 93.44 93 HIS A CA 1
ATOM 730 C C . HIS A 1 93 ? 8.869 0.149 2.972 1.00 93.44 93 HIS A C 1
ATOM 732 O O . HIS A 1 93 ? 8.971 -1.069 2.826 1.00 93.44 93 HIS A O 1
ATOM 738 N N . TYR A 1 94 ? 8.296 0.672 4.060 1.00 93.81 94 TYR A N 1
ATOM 739 C CA . TYR A 1 94 ? 7.747 -0.161 5.131 1.00 93.81 94 TYR A CA 1
ATOM 740 C C . TYR A 1 94 ? 6.586 -1.050 4.661 1.00 93.81 94 TYR A C 1
ATOM 742 O O . TYR A 1 94 ? 6.571 -2.241 4.971 1.00 93.81 94 TYR A O 1
ATOM 750 N N . VAL A 1 95 ? 5.636 -0.505 3.896 1.00 93.19 95 VAL A N 1
ATOM 751 C CA . VAL A 1 95 ? 4.512 -1.281 3.348 1.00 93.19 95 VAL A CA 1
ATOM 752 C C . VAL A 1 95 ? 5.022 -2.374 2.406 1.00 93.19 95 VAL A C 1
ATOM 754 O O . VAL A 1 95 ? 4.676 -3.539 2.590 1.00 93.19 95 VAL A O 1
ATOM 757 N N . LEU A 1 96 ? 5.890 -2.033 1.449 1.00 91.56 96 LEU A N 1
ATOM 758 C CA . LEU A 1 96 ? 6.407 -2.987 0.461 1.00 91.56 96 LEU A CA 1
ATOM 759 C C . LEU A 1 96 ? 7.212 -4.122 1.112 1.00 91.56 96 LEU A C 1
ATOM 761 O O . LEU A 1 96 ? 6.997 -5.287 0.788 1.00 91.56 96 LEU A O 1
ATOM 765 N N . THR A 1 97 ? 8.092 -3.802 2.068 1.00 90.56 97 THR A N 1
ATOM 766 C CA . THR A 1 97 ? 8.873 -4.819 2.801 1.00 90.56 97 THR A CA 1
ATOM 767 C C . THR A 1 97 ? 7.992 -5.712 3.671 1.00 90.56 97 THR A C 1
ATOM 769 O O . THR A 1 97 ? 8.222 -6.916 3.761 1.00 90.56 97 THR A O 1
ATOM 772 N N . SER A 1 98 ? 6.948 -5.153 4.284 1.00 89.12 98 SER A N 1
ATOM 773 C CA . SER A 1 98 ? 6.024 -5.935 5.107 1.00 89.12 98 SER A CA 1
ATOM 774 C C . SER A 1 98 ? 5.175 -6.882 4.254 1.00 89.12 98 SER A C 1
ATOM 776 O O . SER A 1 98 ? 5.029 -8.047 4.616 1.00 89.12 98 SER A O 1
ATOM 778 N N . LEU A 1 99 ? 4.680 -6.437 3.094 1.00 86.50 99 LEU A N 1
ATOM 779 C CA . LEU A 1 99 ? 3.950 -7.310 2.164 1.00 86.50 99 LEU A CA 1
ATOM 780 C C . LEU A 1 99 ? 4.845 -8.429 1.617 1.00 86.50 99 LEU A C 1
ATOM 782 O O . LEU A 1 99 ? 4.429 -9.583 1.588 1.00 86.50 99 LEU A O 1
ATOM 786 N N . GLN A 1 100 ? 6.100 -8.116 1.285 1.00 83.25 100 GLN A N 1
ATOM 787 C CA . GLN A 1 100 ? 7.097 -9.101 0.854 1.00 83.25 100 GLN A CA 1
ATOM 788 C C . GLN A 1 100 ? 7.379 -10.172 1.916 1.00 83.25 100 GLN A C 1
ATOM 790 O O . GLN A 1 100 ? 7.647 -11.326 1.588 1.00 83.25 100 GLN A O 1
ATOM 795 N N . SER A 1 101 ? 7.272 -9.828 3.201 1.00 81.19 101 SER A N 1
ATOM 796 C CA . SER A 1 101 ? 7.444 -10.790 4.296 1.00 81.19 101 SER A CA 1
ATOM 797 C C . SER A 1 101 ? 6.281 -11.789 4.444 1.00 81.19 101 SER A C 1
ATOM 799 O O . SER A 1 101 ? 6.254 -12.556 5.406 1.00 81.19 101 SER A O 1
ATOM 801 N N . ASN A 1 102 ? 5.330 -11.799 3.499 1.00 72.81 102 ASN A N 1
ATOM 802 C CA . ASN A 1 102 ? 4.068 -12.543 3.548 1.00 72.81 102 ASN A CA 1
ATOM 803 C C . ASN A 1 102 ? 3.213 -12.199 4.777 1.00 72.81 102 ASN A C 1
ATOM 805 O O . ASN A 1 102 ? 2.443 -13.029 5.268 1.00 72.81 102 ASN A O 1
ATOM 809 N N . ALA A 1 103 ? 3.352 -10.977 5.298 1.00 80.06 103 ALA A N 1
ATOM 810 C CA . ALA A 1 103 ? 2.465 -10.492 6.339 1.00 80.06 103 ALA A CA 1
ATOM 811 C C . ALA A 1 103 ? 1.049 -10.330 5.773 1.00 80.06 103 ALA A C 1
ATOM 813 O O . ALA A 1 103 ? 0.862 -9.916 4.628 1.00 80.06 103 ALA A O 1
ATOM 814 N N . MET A 1 104 ? 0.042 -10.622 6.596 1.00 87.25 104 MET A N 1
ATOM 815 C CA . MET A 1 104 ? -1.351 -10.366 6.236 1.00 87.25 104 MET A CA 1
ATOM 816 C C . MET A 1 104 ? -1.531 -8.874 5.939 1.00 87.25 104 MET A C 1
ATOM 818 O O . MET A 1 104 ? -1.150 -8.032 6.754 1.00 87.25 104 MET A O 1
ATOM 822 N N . THR A 1 105 ? -2.147 -8.530 4.807 1.00 87.38 105 THR A N 1
ATOM 823 C CA . THR A 1 105 ? -2.304 -7.139 4.344 1.00 87.38 105 THR A CA 1
ATOM 824 C C . THR A 1 105 ? -2.963 -6.237 5.401 1.00 87.38 105 THR A C 1
ATOM 826 O O . THR A 1 105 ? -2.574 -5.083 5.572 1.00 87.38 105 THR A O 1
ATOM 829 N N . GLN A 1 106 ? -3.897 -6.786 6.190 1.00 91.12 106 GLN A N 1
ATOM 830 C CA . GLN A 1 106 ? -4.533 -6.105 7.326 1.00 91.12 106 GLN A CA 1
ATOM 831 C C . GLN A 1 106 ? -3.546 -5.748 8.450 1.00 91.12 106 GLN A C 1
ATOM 833 O O . GLN A 1 106 ? -3.654 -4.689 9.066 1.00 91.12 106 GLN A O 1
ATOM 838 N N . ASP A 1 107 ? -2.581 -6.618 8.740 1.00 92.62 107 ASP A N 1
ATOM 839 C CA . ASP A 1 107 ? -1.549 -6.337 9.737 1.00 92.62 107 ASP A CA 1
ATOM 840 C C . ASP A 1 107 ? -0.544 -5.321 9.204 1.00 92.62 107 ASP A C 1
ATOM 842 O O . ASP A 1 107 ? -0.135 -4.427 9.944 1.00 92.62 107 ASP A O 1
ATOM 846 N N . VAL A 1 108 ? -0.210 -5.396 7.911 1.00 93.25 108 VAL A N 1
ATOM 847 C CA . VAL A 1 108 ? 0.646 -4.399 7.260 1.00 93.25 108 VAL A CA 1
ATOM 848 C C . VAL A 1 108 ? 0.047 -3.005 7.387 1.00 93.25 108 VAL A C 1
ATOM 850 O O . VAL A 1 108 ? 0.731 -2.105 7.873 1.00 93.25 108 VAL A O 1
ATOM 853 N N . ILE A 1 109 ? -1.222 -2.820 7.014 1.00 95.38 109 ILE A N 1
ATOM 854 C CA . ILE A 1 109 ? -1.860 -1.499 7.054 1.00 95.38 109 ILE A CA 1
ATOM 855 C C . ILE A 1 109 ? -1.989 -0.967 8.488 1.00 95.38 109 ILE A C 1
ATOM 857 O O . ILE A 1 109 ? -1.625 0.181 8.737 1.00 95.38 109 ILE A O 1
ATOM 861 N N . LYS A 1 110 ? -2.391 -1.807 9.458 1.00 94.44 110 LYS A N 1
ATOM 862 C CA . LYS A 1 110 ? -2.458 -1.423 10.881 1.00 94.44 110 LYS A CA 1
ATOM 863 C C . LYS A 1 110 ? -1.099 -0.967 11.400 1.00 94.44 110 LYS A C 1
ATOM 865 O O . LYS A 1 110 ? -0.991 0.107 11.987 1.00 94.44 110 LYS A O 1
ATOM 870 N N . ASN A 1 111 ? -0.063 -1.771 11.171 1.00 95.19 111 ASN A N 1
ATOM 871 C CA . ASN A 1 111 ? 1.278 -1.487 11.671 1.00 95.19 111 ASN A CA 1
ATOM 872 C C . ASN A 1 111 ? 1.890 -0.266 10.978 1.00 95.19 111 ASN A C 1
ATO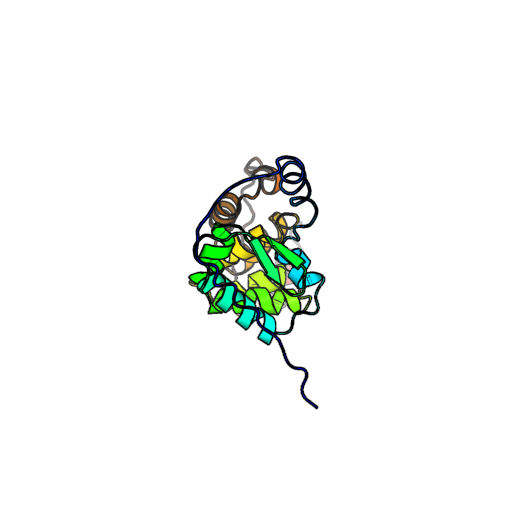M 874 O O . ASN A 1 111 ? 2.545 0.546 11.631 1.00 95.19 111 ASN A O 1
ATOM 878 N N . ALA A 1 112 ? 1.652 -0.105 9.675 1.00 96.31 112 ALA A N 1
ATOM 879 C CA . ALA A 1 112 ? 2.126 1.040 8.913 1.00 96.31 112 ALA A CA 1
ATOM 880 C C . ALA A 1 112 ? 1.478 2.339 9.407 1.00 96.31 112 ALA A C 1
ATOM 882 O O . ALA A 1 112 ? 2.200 3.287 9.699 1.00 96.31 112 ALA A O 1
ATOM 883 N N . ILE A 1 113 ? 0.152 2.373 9.581 1.00 97.19 113 ILE A N 1
ATOM 884 C CA . ILE A 1 113 ? -0.561 3.547 10.110 1.00 97.19 113 ILE A CA 1
ATOM 885 C C . ILE A 1 113 ? -0.129 3.849 11.551 1.00 97.19 113 ILE A C 1
ATOM 887 O O . ILE A 1 113 ? 0.152 4.999 11.873 1.00 97.19 113 ILE A O 1
ATOM 891 N N . ALA A 1 114 ? -0.013 2.832 12.411 1.00 94.69 114 ALA A N 1
ATOM 892 C CA . ALA A 1 114 ? 0.435 3.022 13.791 1.00 94.69 114 ALA A CA 1
ATOM 893 C C . ALA A 1 114 ? 1.861 3.597 13.868 1.00 94.69 114 ALA A C 1
ATOM 895 O O . ALA A 1 114 ? 2.159 4.418 14.734 1.00 94.69 114 ALA A O 1
ATOM 896 N N . LYS A 1 115 ? 2.745 3.185 12.951 1.00 96.69 115 LYS A N 1
ATOM 897 C CA . LYS A 1 115 ? 4.124 3.680 12.867 1.00 96.69 115 LYS A CA 1
ATOM 898 C C . LYS A 1 115 ? 4.219 5.066 12.223 1.00 96.69 115 LYS A C 1
ATOM 900 O O . LYS A 1 115 ? 5.071 5.863 12.609 1.00 96.69 115 LYS A O 1
ATOM 905 N N . PHE A 1 116 ? 3.358 5.349 11.253 1.00 97.06 116 PHE A N 1
ATOM 906 C CA . PHE A 1 116 ? 3.385 6.547 10.418 1.00 97.06 116 PHE A CA 1
ATOM 907 C C . PHE A 1 116 ? 2.008 7.232 10.388 1.00 97.06 116 PHE A C 1
ATOM 909 O O . PHE A 1 116 ? 1.401 7.349 9.320 1.00 97.06 116 PHE A O 1
ATOM 916 N N . PRO A 1 117 ? 1.502 7.728 11.532 1.00 94.88 117 PRO A N 1
ATOM 917 C CA . PRO A 1 117 ? 0.119 8.196 11.639 1.00 94.88 117 PRO A CA 1
ATOM 918 C C . PRO A 1 117 ? -0.184 9.391 10.725 1.00 94.88 117 PRO A C 1
ATOM 920 O O . PRO A 1 117 ? -1.262 9.477 10.147 1.00 94.88 117 PRO A O 1
ATOM 923 N N . HIS A 1 118 ? 0.793 10.274 10.502 1.00 95.69 118 HIS A N 1
ATOM 924 C CA . HIS A 1 118 ? 0.659 11.413 9.583 1.00 95.69 118 HIS A CA 1
ATOM 925 C C . HIS A 1 118 ? 0.573 11.015 8.101 1.00 95.69 118 HIS A C 1
ATOM 927 O O . HIS A 1 118 ? 0.222 11.842 7.266 1.00 95.69 118 HIS A O 1
ATOM 933 N N . TYR A 1 119 ? 0.881 9.759 7.776 1.00 96.31 119 TYR A N 1
ATOM 934 C CA . TYR A 1 119 ? 0.839 9.204 6.426 1.00 96.31 119 TYR A CA 1
ATOM 935 C C . TYR A 1 119 ? -0.285 8.171 6.267 1.00 96.31 119 TYR A C 1
ATOM 937 O O . TYR A 1 119 ? -0.249 7.367 5.338 1.00 96.31 119 TYR A O 1
ATOM 945 N N . ALA A 1 120 ? -1.296 8.181 7.143 1.00 95.69 120 ALA A N 1
ATOM 946 C CA . ALA A 1 120 ? -2.377 7.202 7.091 1.00 95.69 120 ALA A CA 1
ATOM 947 C C . ALA A 1 120 ? -3.087 7.182 5.728 1.00 95.69 120 ALA A C 1
ATOM 949 O O . ALA A 1 120 ? -3.225 6.120 5.130 1.00 95.69 120 ALA A O 1
ATOM 950 N N . ALA A 1 121 ? -3.441 8.349 5.182 1.00 95.00 121 ALA A N 1
ATOM 951 C CA . ALA A 1 121 ? -4.085 8.447 3.874 1.00 95.00 121 ALA A CA 1
ATOM 952 C C . ALA A 1 121 ? -3.272 7.806 2.724 1.00 95.00 121 ALA A C 1
ATOM 954 O O . ALA A 1 121 ? -3.789 6.888 2.083 1.00 95.00 121 ALA A O 1
ATOM 955 N N . PRO A 1 122 ? -2.000 8.187 2.477 1.00 96.00 122 PRO A N 1
ATOM 956 C CA . PRO A 1 122 ? -1.202 7.549 1.430 1.00 96.00 122 PRO A CA 1
ATOM 957 C C . PRO A 1 122 ? -0.940 6.059 1.690 1.00 96.00 122 PRO A C 1
ATOM 959 O O . PRO A 1 122 ? -0.892 5.282 0.740 1.00 96.00 122 PRO A O 1
ATOM 962 N N . ILE A 1 123 ? -0.81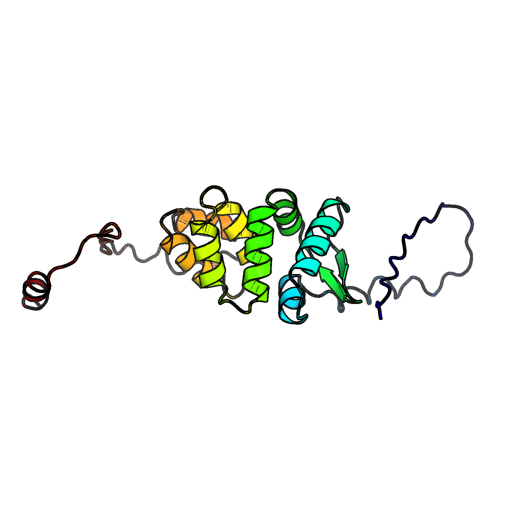9 5.621 2.949 1.00 96.69 123 ILE A N 1
ATOM 963 C CA . ILE A 1 123 ? -0.680 4.193 3.284 1.00 96.69 123 ILE A CA 1
ATOM 964 C C . ILE A 1 123 ? -1.938 3.410 2.892 1.00 96.69 123 ILE A C 1
ATOM 966 O O . ILE A 1 123 ? -1.827 2.329 2.306 1.00 96.69 123 ILE A O 1
ATOM 970 N N . ILE A 1 124 ? -3.122 3.953 3.186 1.00 95.25 124 ILE A N 1
ATOM 971 C CA . ILE A 1 124 ? -4.407 3.340 2.833 1.00 95.25 124 ILE A CA 1
ATOM 972 C C . ILE A 1 124 ? -4.539 3.243 1.317 1.00 95.25 124 ILE A C 1
ATOM 974 O O . ILE A 1 124 ? -4.774 2.152 0.800 1.00 95.25 124 ILE A O 1
ATOM 978 N N . GLN A 1 125 ? -4.308 4.349 0.604 1.00 94.38 125 GLN A N 1
ATOM 979 C CA . GLN A 1 125 ? -4.384 4.380 -0.857 1.00 94.38 125 GLN A CA 1
ATOM 980 C C . GLN A 1 125 ? -3.423 3.377 -1.504 1.00 94.38 125 GLN A C 1
ATOM 982 O O . GLN A 1 125 ? -3.826 2.581 -2.353 1.00 94.38 125 GLN A O 1
ATOM 987 N N . LEU A 1 126 ? -2.162 3.363 -1.060 1.00 94.19 126 LEU A N 1
ATOM 988 C CA . LEU A 1 126 ? -1.149 2.448 -1.573 1.00 94.19 126 LEU A CA 1
ATOM 989 C C . LEU A 1 126 ? -1.569 0.993 -1.345 1.00 94.19 126 LEU A C 1
ATOM 991 O O . LEU A 1 126 ? -1.602 0.211 -2.292 1.00 94.19 126 LEU A O 1
ATOM 995 N N . THR A 1 127 ? -1.951 0.634 -0.120 1.00 92.75 127 THR A N 1
ATOM 996 C CA . THR A 1 127 ? -2.309 -0.750 0.220 1.00 92.75 127 THR A CA 1
ATOM 997 C C . THR A 1 127 ? -3.564 -1.219 -0.525 1.00 92.75 127 THR A C 1
ATOM 999 O O . THR A 1 127 ? -3.569 -2.320 -1.074 1.00 92.75 127 THR A O 1
ATOM 1002 N N . LEU A 1 128 ? -4.597 -0.376 -0.624 1.00 91.50 128 LEU A N 1
ATOM 1003 C CA . LEU A 1 128 ? -5.829 -0.683 -1.362 1.00 91.50 128 LEU A CA 1
ATOM 1004 C C . LEU A 1 128 ? -5.589 -0.839 -2.861 1.00 91.50 128 LEU A C 1
ATOM 1006 O O . LEU A 1 128 ? -6.121 -1.758 -3.474 1.00 91.50 128 LEU A O 1
ATOM 1010 N N . SER A 1 129 ? -4.731 -0.002 -3.446 1.00 88.44 129 SER A N 1
ATOM 1011 C CA . SER A 1 129 ? -4.368 -0.123 -4.862 1.00 88.44 129 SER A CA 1
ATOM 1012 C C . SER A 1 129 ? -3.630 -1.431 -5.189 1.00 88.44 129 SER A C 1
ATOM 1014 O O . SER A 1 129 ? -3.585 -1.847 -6.345 1.00 88.44 129 SER A O 1
ATOM 1016 N N . MET A 1 130 ? -3.011 -2.062 -4.185 1.00 86.75 130 MET A N 1
ATOM 1017 C CA . MET A 1 130 ? -2.268 -3.317 -4.322 1.00 86.75 130 MET A CA 1
ATOM 1018 C C . MET A 1 130 ? -3.134 -4.548 -4.042 1.00 86.75 130 MET A C 1
ATOM 1020 O O . MET A 1 130 ? -2.939 -5.576 -4.684 1.00 86.75 130 MET A O 1
ATOM 1024 N N . ALA A 1 131 ? -4.098 -4.441 -3.127 1.00 86.69 131 ALA A N 1
ATOM 1025 C CA . ALA A 1 131 ? -4.989 -5.531 -2.738 1.00 86.69 131 ALA A CA 1
ATOM 1026 C C . ALA A 1 131 ? -6.472 -5.099 -2.777 1.00 86.69 131 ALA A C 1
ATOM 1028 O O . ALA A 1 131 ? -7.149 -5.129 -1.745 1.00 86.69 131 ALA A O 1
ATOM 1029 N N . PRO A 1 132 ? -7.005 -4.707 -3.952 1.00 82.56 132 PRO A N 1
ATOM 1030 C CA . PRO A 1 132 ? -8.368 -4.182 -4.062 1.00 82.56 132 PRO A CA 1
ATOM 1031 C C . PRO A 1 132 ? -9.431 -5.208 -3.648 1.00 82.56 132 PRO A C 1
ATOM 1033 O O . PRO A 1 132 ? -10.416 -4.850 -3.015 1.00 82.56 132 PRO A O 1
ATOM 1036 N N . SER A 1 133 ? -9.194 -6.502 -3.887 1.00 83.88 133 SER A N 1
ATOM 1037 C CA . SER A 1 133 ? -10.106 -7.582 -3.478 1.00 83.88 133 SER A CA 1
ATOM 1038 C C . SER A 1 133 ? -10.300 -7.699 -1.962 1.00 83.88 133 SER A C 1
ATOM 1040 O O . SER A 1 133 ? -11.231 -8.361 -1.516 1.00 83.88 133 SER A O 1
ATOM 1042 N N . ASP A 1 134 ? -9.409 -7.100 -1.171 1.00 86.81 134 ASP A N 1
ATOM 1043 C CA . ASP A 1 134 ? -9.437 -7.132 0.293 1.00 86.81 134 ASP A CA 1
ATOM 1044 C C . ASP A 1 134 ? -9.886 -5.780 0.884 1.00 86.81 134 ASP A C 1
ATOM 1046 O O . ASP A 1 134 ? -9.761 -5.541 2.088 1.00 86.81 134 ASP A O 1
ATOM 1050 N N . ALA A 1 135 ? -10.414 -4.876 0.044 1.00 87.94 135 ALA A N 1
ATOM 1051 C CA . ALA A 1 135 ? -10.643 -3.477 0.389 1.00 87.94 135 ALA A CA 1
ATOM 1052 C C . ALA A 1 135 ? -11.446 -3.291 1.675 1.00 87.94 135 ALA A C 1
ATOM 1054 O O . ALA A 1 135 ? -11.014 -2.574 2.575 1.00 87.94 135 ALA A O 1
ATOM 1055 N N . ARG A 1 136 ? -12.571 -3.995 1.820 1.00 88.44 136 ARG A N 1
ATOM 1056 C CA . ARG A 1 136 ? -13.406 -3.916 3.025 1.00 88.44 136 ARG A CA 1
ATOM 1057 C C . ARG A 1 136 ? -12.629 -4.244 4.301 1.00 88.44 136 ARG A C 1
ATOM 1059 O O . ARG A 1 136 ? -12.728 -3.519 5.291 1.00 88.44 136 ARG A O 1
ATOM 1066 N N . ASN A 1 137 ? -11.850 -5.320 4.279 1.00 90.00 137 ASN A N 1
ATOM 1067 C CA . ASN A 1 137 ? -11.054 -5.733 5.428 1.00 90.00 137 ASN A CA 1
ATOM 1068 C C . ASN A 1 137 ? -9.976 -4.694 5.755 1.00 90.00 137 ASN A C 1
ATOM 1070 O O . ASN A 1 137 ? -9.721 -4.412 6.925 1.00 90.00 137 ASN A O 1
ATOM 1074 N N . LEU A 1 138 ? -9.381 -4.082 4.730 1.00 91.69 138 LEU A N 1
ATOM 1075 C CA . LEU A 1 138 ? -8.386 -3.024 4.886 1.00 91.69 138 LEU A CA 1
ATOM 1076 C C . LEU A 1 138 ? -8.983 -1.730 5.449 1.00 91.69 138 LEU A C 1
ATOM 1078 O O . LEU A 1 138 ? -8.330 -1.081 6.266 1.00 91.69 138 LEU A O 1
ATOM 1082 N N . LEU A 1 139 ? -10.225 -1.384 5.104 1.00 92.31 139 LEU A N 1
ATOM 1083 C CA . LEU A 1 139 ? -10.935 -0.243 5.695 1.00 92.31 139 LEU A CA 1
ATOM 1084 C C . LEU A 1 139 ? -11.209 -0.446 7.181 1.00 92.31 139 LEU A C 1
ATOM 1086 O O . LEU A 1 139 ? -10.884 0.419 7.997 1.00 92.31 139 LEU A O 1
ATOM 1090 N N . VAL A 1 140 ? -11.737 -1.617 7.546 1.00 91.12 140 VAL A N 1
ATOM 1091 C CA . VAL A 1 140 ? -11.951 -1.976 8.953 1.00 91.12 140 VAL A CA 1
ATOM 1092 C C . VAL A 1 140 ? -10.621 -1.940 9.704 1.00 91.12 140 VAL A C 1
ATOM 1094 O O . VAL A 1 140 ? -10.512 -1.243 10.712 1.00 91.12 140 VAL A O 1
ATOM 1097 N N . ALA A 1 141 ? -9.585 -2.598 9.179 1.00 91.19 141 ALA A N 1
ATOM 1098 C CA . ALA A 1 141 ? -8.258 -2.629 9.786 1.00 91.19 141 ALA A CA 1
ATOM 1099 C C . ALA A 1 141 ? -7.661 -1.223 9.974 1.00 91.19 141 ALA A C 1
ATOM 1101 O O . ALA A 1 141 ? -7.103 -0.936 11.032 1.00 91.19 141 ALA A O 1
ATOM 1102 N N . SER A 1 142 ? -7.830 -0.332 8.994 1.00 92.44 142 SER A N 1
ATOM 1103 C CA . SER A 1 142 ? -7.391 1.067 9.086 1.00 92.44 142 SER A CA 1
ATOM 1104 C C . SER A 1 142 ? -8.118 1.809 10.203 1.00 92.44 142 SER A C 1
ATOM 1106 O O . SER A 1 142 ? -7.474 2.452 11.031 1.00 92.44 142 SER A O 1
ATOM 1108 N N . SER A 1 143 ? -9.444 1.663 10.284 1.00 91.81 143 SER A N 1
ATOM 1109 C CA . SER A 1 143 ? -10.256 2.329 11.310 1.00 91.81 143 SER A CA 1
ATOM 1110 C C . SER A 1 143 ? -9.943 1.855 12.736 1.00 91.81 143 SER A C 1
ATOM 1112 O O . SER A 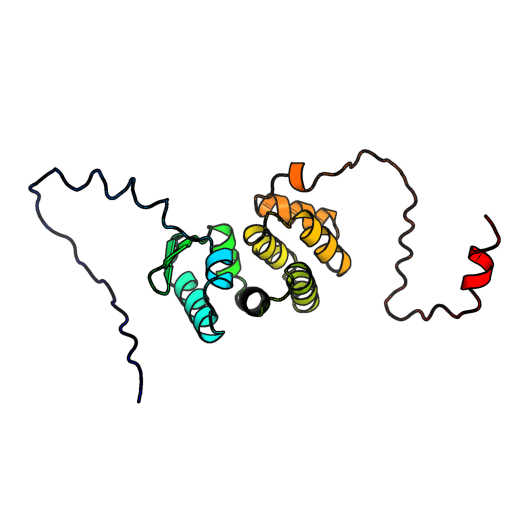1 143 ? -9.945 2.645 13.678 1.00 91.81 143 SER A O 1
ATOM 1114 N N . MET A 1 144 ? -9.573 0.580 12.904 1.00 91.69 144 MET A N 1
ATOM 1115 C CA . MET A 1 144 ? -9.200 0.008 14.204 1.00 91.69 144 MET A CA 1
ATOM 1116 C C . MET A 1 144 ? -7.928 0.622 14.804 1.00 91.69 144 MET A C 1
ATOM 1118 O O . MET A 1 144 ? -7.661 0.433 15.989 1.00 91.69 144 MET A O 1
ATOM 1122 N N . THR A 1 145 ? -7.134 1.348 14.014 1.00 91.62 145 THR A N 1
ATOM 1123 C CA . THR A 1 145 ? -5.945 2.054 14.516 1.00 91.62 145 THR A CA 1
ATOM 1124 C C . THR A 1 145 ? -6.294 3.273 15.369 1.00 91.62 145 THR A C 1
ATOM 1126 O O . THR A 1 145 ? -5.450 3.732 16.136 1.00 91.62 145 THR A O 1
ATOM 1129 N N . GLY A 1 146 ? -7.507 3.822 15.224 1.00 89.75 146 GLY A N 1
ATOM 1130 C CA . GLY A 1 146 ? -7.922 5.073 15.864 1.00 89.75 146 GLY A CA 1
ATOM 1131 C C . GLY A 1 146 ? -7.246 6.333 15.308 1.00 89.75 146 GLY A C 1
ATOM 1132 O O . GLY A 1 146 ? -7.502 7.421 15.815 1.00 89.75 146 GLY A O 1
ATOM 1133 N N . VAL A 1 147 ? -6.388 6.206 14.287 1.00 93.62 147 VAL A N 1
ATOM 1134 C CA . VAL A 1 147 ? -5.722 7.338 13.612 1.00 93.62 147 VAL A CA 1
ATOM 1135 C C . VAL A 1 147 ? -6.611 7.939 12.526 1.00 93.62 147 VAL A C 1
ATOM 1137 O O . VAL A 1 147 ? -6.582 9.144 12.306 1.00 93.62 147 VAL A O 1
ATOM 1140 N N . VAL A 1 148 ? -7.392 7.090 11.860 1.00 90.75 148 VAL A N 1
ATOM 1141 C CA . VAL A 1 148 ? -8.379 7.466 10.846 1.00 90.75 148 VAL A CA 1
ATOM 1142 C C . VAL A 1 148 ? -9.721 6.845 11.198 1.00 90.75 148 VAL A C 1
ATOM 1144 O O . VAL A 1 148 ? -9.789 5.730 11.719 1.00 90.75 148 VAL A O 1
ATOM 1147 N N . SER A 1 149 ? -10.798 7.555 10.903 1.00 91.38 149 SER A N 1
ATOM 1148 C CA . SER A 1 149 ? -12.152 7.016 10.934 1.00 91.38 149 SER A CA 1
ATOM 1149 C C . SER A 1 149 ? -12.398 6.073 9.751 1.00 91.38 149 SER A C 1
ATOM 1151 O O . SER A 1 149 ? -11.669 6.068 8.756 1.00 91.38 149 SER A O 1
ATOM 1153 N N . TYR A 1 150 ? -13.455 5.262 9.842 1.00 89.06 150 TYR A N 1
ATOM 1154 C CA . TYR A 1 150 ? -13.881 4.429 8.714 1.00 89.06 150 TYR A CA 1
ATOM 1155 C C . TYR A 1 150 ? -14.303 5.276 7.504 1.00 89.06 150 TYR A C 1
ATOM 1157 O O . TYR A 1 150 ? -14.025 4.895 6.373 1.00 89.06 150 TYR A O 1
ATOM 1165 N N . GLU A 1 151 ? -14.942 6.426 7.738 1.00 88.75 151 GLU A N 1
ATOM 1166 C CA . GLU A 1 151 ? -15.378 7.345 6.681 1.00 88.75 151 GLU A CA 1
ATOM 1167 C C . GLU A 1 151 ? -14.180 7.940 5.933 1.00 88.75 151 GLU A C 1
ATOM 1169 O O . GLU A 1 151 ? -14.117 7.842 4.711 1.00 88.75 151 GLU A O 1
ATOM 1174 N N . GLU A 1 152 ? -13.162 8.418 6.652 1.00 88.81 152 GLU A N 1
ATOM 1175 C CA . GLU A 1 152 ? -11.913 8.883 6.035 1.00 88.81 152 GLU A CA 1
ATOM 1176 C C . GLU A 1 152 ? -11.213 7.757 5.264 1.00 88.81 152 GLU A C 1
ATOM 1178 O O . GLU A 1 152 ? -10.737 7.971 4.150 1.00 88.81 152 GLU A O 1
ATOM 1183 N N . ALA A 1 153 ? -11.166 6.539 5.814 1.00 90.44 153 ALA A N 1
ATOM 1184 C CA . ALA A 1 153 ? -10.587 5.394 5.114 1.00 90.44 153 ALA A CA 1
ATOM 1185 C C . ALA A 1 153 ? -11.368 5.058 3.828 1.00 90.44 153 ALA A C 1
ATOM 1187 O O . ALA A 1 153 ? -10.755 4.757 2.802 1.00 90.44 153 ALA A O 1
ATOM 1188 N N . LEU A 1 154 ? -12.702 5.135 3.862 1.00 90.06 154 LEU A N 1
ATOM 1189 C CA . LEU A 1 154 ? -13.569 4.922 2.704 1.00 90.06 154 LEU A CA 1
ATOM 1190 C C . LEU A 1 154 ? -13.316 5.972 1.614 1.00 90.06 154 LEU A C 1
ATOM 1192 O O . LEU A 1 154 ? -13.201 5.611 0.444 1.00 90.06 154 LEU A O 1
ATOM 1196 N N . GLU A 1 155 ? -13.160 7.246 1.982 1.00 90.00 155 GLU A N 1
ATOM 1197 C CA . GLU A 1 155 ? -12.765 8.301 1.039 1.00 90.00 155 GLU A CA 1
ATOM 1198 C C . GLU A 1 155 ? -11.433 7.967 0.356 1.00 90.00 155 GLU A C 1
ATOM 1200 O O . GLU A 1 155 ? -11.311 8.075 -0.867 1.00 90.00 155 GLU A O 1
ATOM 1205 N N . GLN A 1 156 ? -10.447 7.484 1.121 1.00 90.56 156 GLN A N 1
ATOM 1206 C CA . GLN A 1 156 ? -9.170 7.048 0.555 1.00 90.56 156 GLN A CA 1
ATOM 1207 C C . GLN A 1 156 ? -9.317 5.829 -0.364 1.00 90.56 156 GLN A C 1
ATOM 1209 O O . GLN A 1 156 ? -8.593 5.730 -1.352 1.00 90.56 156 GLN A O 1
ATOM 1214 N N . ALA A 1 157 ? -10.260 4.926 -0.089 1.00 86.88 157 ALA A N 1
ATOM 1215 C CA . ALA A 1 157 ? -10.570 3.791 -0.961 1.00 86.88 157 ALA A CA 1
ATOM 1216 C C . ALA A 1 157 ? -11.061 4.238 -2.332 1.00 86.88 157 ALA A C 1
ATOM 1218 O O . ALA A 1 157 ? -10.589 3.753 -3.359 1.00 86.88 157 ALA A O 1
ATOM 1219 N N . ILE A 1 158 ? -11.979 5.201 -2.337 1.00 86.44 158 ILE A N 1
ATOM 1220 C CA . ILE A 1 158 ? -12.546 5.759 -3.562 1.00 86.44 158 ILE A CA 1
ATOM 1221 C C . ILE A 1 158 ? -11.445 6.459 -4.366 1.00 86.44 158 ILE A C 1
ATOM 1223 O O . ILE A 1 158 ? -11.337 6.251 -5.574 1.00 86.44 158 ILE A O 1
ATOM 1227 N N . LEU A 1 159 ? -10.569 7.223 -3.702 1.00 85.12 159 LEU A N 1
ATOM 1228 C CA . LEU A 1 159 ? -9.395 7.835 -4.339 1.00 85.12 159 LEU A CA 1
ATOM 1229 C C . LEU A 1 159 ? -8.397 6.796 -4.870 1.00 85.12 159 LEU A C 1
ATOM 1231 O O . LEU A 1 159 ? -7.751 7.030 -5.891 1.00 85.12 159 LEU A O 1
ATOM 1235 N N . ALA A 1 160 ? -8.301 5.636 -4.217 1.00 84.44 160 ALA A N 1
ATOM 1236 C CA . ALA A 1 160 ? -7.499 4.509 -4.681 1.00 84.44 160 ALA A CA 1
ATOM 1237 C C . ALA A 1 160 ? -8.131 3.751 -5.866 1.00 84.44 160 ALA A C 1
ATOM 1239 O O . ALA A 1 160 ? -7.495 2.856 -6.424 1.00 84.44 160 ALA A O 1
ATOM 1240 N N . GLY A 1 161 ? -9.355 4.110 -6.269 1.00 81.12 161 GLY A N 1
ATOM 1241 C CA . GLY A 1 161 ? -10.084 3.484 -7.370 1.00 81.12 161 GLY A CA 1
ATOM 1242 C C . GLY A 1 161 ? -10.860 2.223 -6.983 1.00 81.12 161 GLY A C 1
ATOM 1243 O O . GLY A 1 161 ? -11.243 1.470 -7.875 1.00 81.12 161 GLY A O 1
ATOM 1244 N N . VAL A 1 162 ? -11.089 1.982 -5.687 1.00 82.81 162 VAL A N 1
ATOM 1245 C CA . VAL A 1 162 ? -11.972 0.904 -5.215 1.00 82.81 162 VAL A CA 1
ATOM 1246 C C . VAL A 1 162 ? -13.410 1.222 -5.620 1.00 82.81 162 VAL A C 1
ATOM 1248 O O . VAL A 1 162 ? -13.876 2.348 -5.421 1.00 82.81 162 VAL A O 1
ATOM 1251 N N . ASP A 1 163 ? -14.122 0.238 -6.178 1.00 77.94 163 ASP A N 1
ATOM 1252 C CA . ASP A 1 163 ? -15.536 0.397 -6.510 1.00 77.94 163 ASP A CA 1
ATOM 1253 C C . ASP A 1 163 ? -16.339 0.597 -5.209 1.00 77.94 163 ASP A C 1
ATOM 1255 O O . ASP A 1 163 ? -16.297 -0.261 -4.321 1.00 77.94 163 ASP A O 1
ATOM 1259 N N . PRO A 1 164 ? -17.094 1.704 -5.063 1.00 71.12 164 PRO A N 1
ATOM 1260 C CA . PRO A 1 164 ? -17.892 1.951 -3.869 1.00 71.12 164 PRO A CA 1
ATOM 1261 C C . PRO A 1 164 ? -18.853 0.808 -3.524 1.00 71.12 164 PRO A C 1
ATOM 1263 O O . PRO A 1 164 ? -19.155 0.612 -2.352 1.00 71.12 164 PRO A O 1
ATOM 1266 N N . SER A 1 165 ? -19.328 0.036 -4.506 1.00 75.56 165 SER A N 1
ATOM 1267 C CA . SER A 1 165 ? -20.208 -1.115 -4.278 1.00 75.56 165 SER A CA 1
ATOM 1268 C C . SER A 1 165 ? -19.514 -2.301 -3.593 1.00 75.56 165 SER A C 1
ATOM 1270 O O . SER A 1 165 ? -20.187 -3.077 -2.920 1.00 75.56 165 SER A O 1
ATOM 1272 N N . GLU A 1 166 ? -18.184 -2.409 -3.675 1.00 69.25 166 GLU A N 1
ATOM 1273 C CA . GLU A 1 166 ? -17.394 -3.454 -3.000 1.00 69.25 166 GLU A CA 1
ATOM 1274 C C . GLU A 1 166 ? -17.162 -3.155 -1.510 1.00 69.25 166 GLU A C 1
ATOM 1276 O O . GLU A 1 166 ? -16.851 -4.047 -0.718 1.00 69.25 166 GLU A O 1
ATOM 1281 N N . VAL A 1 167 ? -17.334 -1.893 -1.114 1.00 68.62 167 VAL A N 1
ATOM 1282 C CA . VAL A 1 167 ? -17.122 -1.398 0.256 1.00 68.62 167 VAL A CA 1
ATOM 1283 C C . VAL A 1 167 ? -18.398 -0.842 0.899 1.00 68.62 167 VAL A C 1
ATOM 1285 O O . VAL A 1 167 ? -18.413 -0.543 2.095 1.00 68.62 167 VAL A O 1
ATOM 1288 N N . SER A 1 168 ? -19.487 -0.747 0.132 1.00 58.72 168 SER A N 1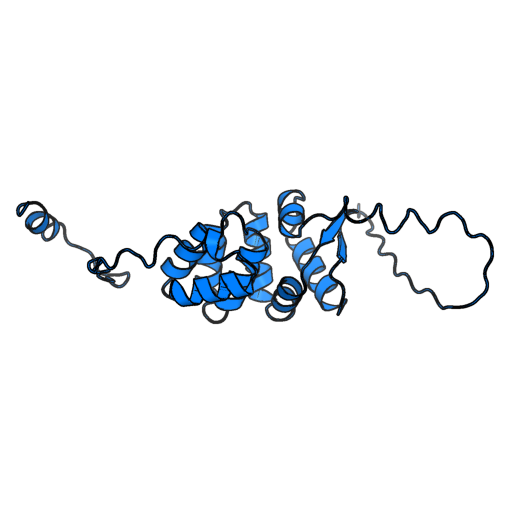
ATOM 1289 C CA . SER A 1 168 ? -20.809 -0.331 0.593 1.00 58.72 168 SER A CA 1
ATOM 1290 C C . SER A 1 168 ? -21.638 -1.542 1.020 1.00 58.72 168 SER A C 1
ATOM 1292 O O . SER A 1 168 ? -22.410 -2.105 0.249 1.00 58.72 168 SER A O 1
ATOM 1294 N N . GLU A 1 169 ? -21.541 -1.916 2.294 1.00 54.12 169 GLU A N 1
ATOM 1295 C CA . GLU A 1 169 ? -22.656 -2.574 2.975 1.00 54.12 169 GLU A CA 1
ATOM 1296 C C . GLU A 1 169 ? -23.383 -1.542 3.844 1.00 54.12 169 GLU A C 1
ATOM 1298 O O . GLU A 1 169 ? -22.936 -1.182 4.926 1.00 54.12 169 GLU A O 1
ATOM 1303 N N . ALA A 1 170 ? -24.521 -1.065 3.336 1.00 43.41 170 ALA A N 1
ATOM 1304 C CA . ALA A 1 170 ? -25.626 -0.479 4.088 1.00 43.41 170 ALA A CA 1
ATOM 1305 C C . ALA A 1 170 ? -25.281 0.579 5.161 1.00 43.41 170 ALA A C 1
ATOM 1307 O O . ALA A 1 170 ? -25.499 0.366 6.355 1.00 43.41 170 ALA A O 1
ATOM 1308 N N . THR A 1 171 ? -25.107 1.829 4.725 1.00 39.62 171 THR A N 1
ATOM 1309 C CA . THR A 1 171 ? -25.642 3.008 5.448 1.00 39.62 171 THR A CA 1
ATOM 1310 C C . THR A 1 171 ? -27.190 3.011 5.432 1.00 39.62 171 THR A C 1
ATOM 1312 O O . THR A 1 171 ? -27.838 4.031 5.229 1.00 39.62 171 THR A O 1
ATOM 1315 N N . ALA A 1 172 ? -27.804 1.832 5.573 1.00 33.72 172 ALA A N 1
ATOM 1316 C CA . ALA A 1 172 ? -29.238 1.561 5.485 1.00 33.72 172 ALA A CA 1
ATOM 1317 C C . ALA A 1 172 ? -29.731 0.689 6.654 1.00 33.72 172 ALA A C 1
ATOM 1319 O O . ALA A 1 172 ? -30.815 0.115 6.602 1.00 33.72 172 ALA A O 1
ATOM 1320 N N . SER A 1 173 ? -28.968 0.618 7.743 1.00 37.00 173 SER A N 1
ATOM 1321 C CA . SER A 1 173 ? -29.538 0.356 9.057 1.00 37.00 173 SER A CA 1
ATOM 1322 C C . SER A 1 173 ? -29.183 1.542 9.932 1.00 37.00 173 SER A C 1
ATOM 1324 O O . SER A 1 173 ? -28.111 1.580 10.525 1.00 37.00 173 SER A O 1
ATOM 1326 N N . GLY A 1 174 ? -30.106 2.501 10.036 1.00 36.22 174 GLY A N 1
ATOM 1327 C CA . GLY A 1 174 ? -30.163 3.456 11.143 1.00 36.22 174 GLY A CA 1
ATOM 1328 C C . GLY A 1 174 ? -30.417 2.744 12.476 1.00 36.22 174 GLY A C 1
ATOM 1329 O O . GLY A 1 174 ? -31.380 3.045 13.173 1.00 36.22 174 GLY A O 1
ATOM 1330 N N . LYS A 1 175 ? -29.575 1.765 12.813 1.00 31.03 175 LYS A N 1
ATOM 1331 C CA . LYS A 1 175 ? -29.414 1.254 14.162 1.00 31.03 175 LYS A CA 1
ATOM 1332 C C . LYS A 1 175 ? -28.267 2.035 14.773 1.00 31.03 175 LYS A C 1
ATOM 1334 O O . LYS A 1 175 ? -27.102 1.666 14.666 1.00 31.03 175 LYS A O 1
ATOM 1339 N N . ASN A 1 176 ? -28.665 3.133 15.400 1.00 42.31 176 ASN A N 1
ATOM 1340 C CA . ASN A 1 176 ? -28.058 3.544 16.653 1.00 42.31 176 ASN A CA 1
ATOM 1341 C C . ASN A 1 176 ? -27.869 2.302 17.549 1.00 42.31 176 ASN A C 1
ATOM 1343 O O . ASN A 1 176 ? -28.688 1.382 17.492 1.00 42.31 176 ASN A O 1
ATOM 1347 N N . ASP A 1 177 ? -26.804 2.319 18.348 1.00 37.31 177 ASP A N 1
ATOM 1348 C CA . ASP A 1 177 ? -26.449 1.344 19.395 1.00 37.31 177 ASP A CA 1
ATOM 1349 C C . ASP A 1 177 ? -25.354 0.330 19.034 1.00 37.31 177 ASP A C 1
ATOM 1351 O O . ASP A 1 177 ? -25.395 -0.835 19.425 1.00 37.31 177 ASP A O 1
ATOM 1355 N N . VAL A 1 178 ? -24.280 0.797 18.395 1.00 38.12 178 VAL A N 1
ATOM 1356 C CA . VAL A 1 178 ? -22.963 0.391 18.902 1.00 38.12 178 VAL A CA 1
ATOM 1357 C C . VAL A 1 178 ? -22.413 1.585 19.655 1.00 38.12 178 VAL A C 1
ATOM 1359 O O . VAL A 1 178 ? -21.743 2.450 19.093 1.00 38.12 178 VAL A O 1
ATOM 1362 N N . GLU A 1 179 ? -22.740 1.647 20.943 1.00 32.19 179 GLU A N 1
ATOM 1363 C CA . GLU A 1 179 ? -21.942 2.402 21.894 1.00 32.19 179 GLU A CA 1
ATOM 1364 C C . GLU A 1 179 ? -20.557 1.740 21.883 1.00 32.19 179 GLU A C 1
ATOM 1366 O O . GLU A 1 179 ? -20.281 0.773 22.594 1.00 32.19 179 GLU A O 1
ATOM 1371 N N . VAL A 1 180 ? -19.688 2.191 20.974 1.00 39.09 180 VAL A N 1
ATOM 1372 C CA . VAL A 1 180 ? -18.263 1.906 21.064 1.00 39.09 180 VAL A CA 1
ATOM 1373 C C . VAL A 1 180 ? -17.804 2.693 22.280 1.00 39.09 180 VAL A C 1
ATOM 1375 O O . VAL A 1 180 ? -17.377 3.841 22.179 1.00 39.09 180 VAL A O 1
ATOM 1378 N N . SER A 1 181 ? -17.948 2.085 23.457 1.00 34.06 181 SER A N 1
ATOM 1379 C CA . SER A 1 181 ? -17.211 2.491 24.640 1.00 34.06 181 SER A CA 1
ATOM 1380 C C . SER A 1 181 ? -15.741 2.275 24.309 1.00 34.06 181 SER A C 1
ATOM 1382 O O . SER A 1 181 ? -15.188 1.189 24.494 1.00 34.06 181 SER A O 1
ATOM 1384 N N . VAL A 1 182 ? -15.125 3.313 23.748 1.00 38.78 182 VAL A N 1
ATOM 1385 C CA . VAL A 1 182 ? -13.687 3.404 23.543 1.00 38.78 182 VAL A CA 1
ATOM 1386 C C . VAL A 1 182 ? -13.072 3.448 24.937 1.00 38.78 182 VAL A C 1
ATOM 1388 O O . VAL A 1 182 ? -12.882 4.511 25.521 1.00 38.78 182 VAL A O 1
ATOM 1391 N N . LEU A 1 183 ? -12.814 2.281 25.524 1.00 37.44 183 LEU A N 1
ATOM 1392 C CA . LEU A 1 183 ? -11.925 2.213 26.669 1.00 37.44 183 LEU A CA 1
ATOM 1393 C C . LEU A 1 183 ? -10.518 2.474 26.116 1.00 37.44 183 LEU A C 1
ATOM 1395 O O . LEU A 1 183 ? -10.050 1.689 25.285 1.00 37.44 183 LEU A O 1
ATOM 1399 N N . PRO A 1 184 ? -9.844 3.572 26.509 1.00 37.41 184 PRO A N 1
ATOM 1400 C CA . PRO A 1 184 ? -8.463 3.791 26.110 1.00 37.41 184 PRO A CA 1
ATOM 1401 C C . PRO A 1 184 ? -7.641 2.570 26.530 1.00 37.41 184 PRO A C 1
ATOM 1403 O O . PRO A 1 184 ? -7.834 2.046 27.633 1.00 37.41 184 PRO A O 1
ATOM 1406 N N . LEU A 1 185 ? -6.754 2.101 25.641 1.00 39.78 185 LEU A N 1
ATOM 1407 C CA . LEU A 1 185 ? -5.835 0.990 25.906 1.00 39.78 185 LEU A CA 1
ATOM 1408 C C . LEU A 1 185 ? -5.126 1.242 27.250 1.00 39.78 185 LEU A C 1
ATOM 1410 O O . LEU A 1 185 ? -4.220 2.067 27.340 1.00 39.78 185 LEU A O 1
ATOM 1414 N N . GLY A 1 186 ? -5.590 0.567 28.307 1.00 39.75 186 GLY A N 1
ATOM 1415 C CA . GLY A 1 186 ? -5.152 0.803 29.685 1.00 39.75 186 GLY A CA 1
ATOM 1416 C C . GLY A 1 186 ? -6.213 0.568 30.767 1.00 39.75 186 GLY A C 1
ATOM 1417 O O . GLY A 1 186 ? -5.843 0.336 31.916 1.00 39.75 186 GLY A O 1
ATOM 1418 N N . ALA A 1 187 ? -7.510 0.563 30.441 1.00 39.66 187 ALA A N 1
ATOM 1419 C CA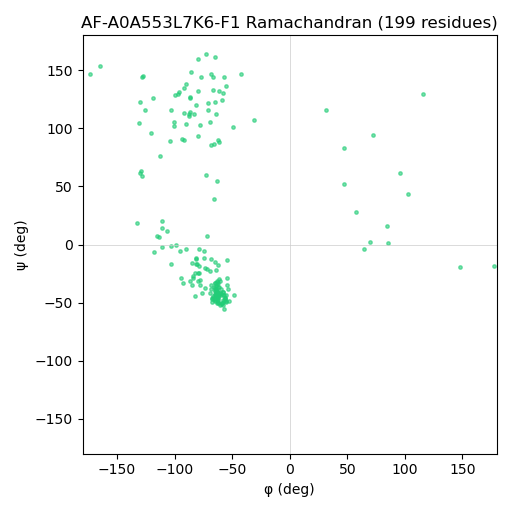 . ALA A 1 187 ? -8.547 0.236 31.423 1.00 39.66 187 ALA A CA 1
ATOM 1420 C C . ALA A 1 187 ? -8.632 -1.285 31.653 1.00 39.66 187 ALA A C 1
ATOM 1422 O O . ALA A 1 187 ? -9.168 -2.032 30.835 1.00 39.66 187 ALA A O 1
ATOM 1423 N N . GLN A 1 188 ? -8.074 -1.762 32.767 1.00 42.44 188 GLN A N 1
ATOM 1424 C CA . GLN A 1 188 ? -8.283 -3.135 33.226 1.00 42.44 188 GLN A CA 1
ATOM 1425 C C . GLN A 1 188 ? -9.735 -3.275 33.695 1.00 42.44 188 GLN A C 1
ATOM 1427 O O . GLN A 1 188 ? -10.077 -2.802 34.776 1.00 42.44 188 GLN A O 1
ATOM 1432 N N . ILE A 1 189 ? -10.581 -3.931 32.898 1.00 50.12 189 ILE A N 1
ATOM 1433 C CA . ILE A 1 189 ? -11.904 -4.367 33.361 1.00 50.12 189 ILE A CA 1
ATOM 1434 C C . ILE A 1 189 ? -11.656 -5.397 34.465 1.00 50.12 189 ILE A C 1
ATOM 1436 O O . ILE A 1 189 ? -11.094 -6.470 34.223 1.00 50.12 189 ILE A O 1
ATOM 1440 N N . THR A 1 190 ? -12.006 -5.057 35.703 1.00 51.09 190 THR A N 1
ATOM 1441 C CA . THR A 1 190 ? -11.867 -5.993 36.823 1.00 51.09 190 THR A CA 1
ATOM 1442 C C . THR A 1 190 ? -13.004 -7.011 36.778 1.00 51.09 190 THR A C 1
ATOM 1444 O O . THR A 1 190 ? -14.131 -6.705 36.404 1.00 51.09 190 THR A O 1
ATOM 1447 N N . ARG A 1 191 ? -12.703 -8.261 37.157 1.00 48.84 191 ARG A N 1
ATOM 1448 C CA . ARG A 1 191 ? -13.595 -9.438 37.074 1.00 48.84 191 ARG A CA 1
ATOM 1449 C C . ARG A 1 191 ? -14.965 -9.266 37.762 1.00 48.84 191 ARG A C 1
ATOM 1451 O O . ARG A 1 191 ? -15.848 -10.092 37.548 1.00 48.84 191 ARG A O 1
ATOM 1458 N N . GLU A 1 192 ? -15.132 -8.235 38.582 1.00 49.62 192 GLU A N 1
ATOM 1459 C CA . GLU A 1 192 ? -16.379 -7.912 39.279 1.00 49.62 192 GLU A CA 1
ATOM 1460 C C . GLU A 1 192 ? -17.396 -7.187 38.371 1.00 49.62 192 GLU A C 1
ATOM 1462 O O . GLU A 1 192 ? -18.584 -7.466 38.485 1.00 49.62 192 GLU A O 1
ATOM 1467 N N . GLU A 1 193 ? -16.973 -6.379 37.386 1.00 50.62 193 GLU A N 1
ATOM 1468 C CA . GLU A 1 193 ? -17.902 -5.666 36.476 1.00 50.62 193 GLU A CA 1
ATOM 1469 C C . GLU A 1 193 ? -18.567 -6.586 35.436 1.00 50.62 193 GLU A C 1
ATOM 1471 O O . GLU A 1 193 ? -19.644 -6.291 34.927 1.00 50.62 193 GLU A O 1
ATOM 1476 N N . LEU A 1 194 ? -17.976 -7.754 35.166 1.00 48.84 194 LEU A N 1
ATOM 1477 C CA . LEU A 1 194 ? -18.509 -8.746 34.223 1.00 48.84 194 LEU A CA 1
ATOM 1478 C C . LEU A 1 194 ? -19.720 -9.532 34.757 1.00 48.84 194 LEU A C 1
ATOM 1480 O O . LEU A 1 194 ? -20.356 -10.253 33.989 1.00 48.84 194 LEU A O 1
ATOM 1484 N N . LYS A 1 195 ? -20.039 -9.445 36.056 1.00 48.41 195 LYS A N 1
ATOM 1485 C CA . LYS A 1 195 ? -21.179 -10.179 36.634 1.00 48.41 195 LYS A CA 1
ATOM 1486 C C . LYS A 1 195 ? -22.503 -9.434 36.512 1.00 48.41 195 LYS A C 1
ATOM 1488 O O . LYS A 1 195 ? -23.525 -10.090 36.321 1.00 48.41 195 LYS A O 1
ATOM 1493 N N . ASP A 1 196 ? -22.487 -8.107 36.546 1.00 47.28 196 ASP A N 1
ATOM 1494 C CA . ASP A 1 196 ? -23.725 -7.323 36.534 1.00 47.28 196 ASP A CA 1
ATOM 1495 C C . ASP A 1 196 ? -24.328 -7.193 35.128 1.00 47.28 196 ASP A C 1
ATOM 1497 O O . ASP A 1 196 ? -25.543 -7.078 34.985 1.00 47.28 196 ASP A O 1
ATOM 1501 N N . THR A 1 197 ? -23.521 -7.319 34.069 1.00 50.19 197 THR A N 1
ATOM 1502 C CA . THR A 1 197 ? -24.014 -7.272 32.678 1.00 50.19 197 THR A CA 1
ATOM 1503 C C . THR A 1 197 ? -24.604 -8.599 32.186 1.00 50.19 197 THR A C 1
ATOM 1505 O O . THR A 1 197 ? -25.317 -8.618 31.188 1.00 50.19 197 THR A O 1
ATOM 1508 N N . LEU A 1 198 ? -24.326 -9.722 32.861 1.00 47.03 198 LEU A N 1
ATOM 1509 C CA . LEU A 1 198 ? -24.767 -11.062 32.435 1.00 47.03 198 LEU A CA 1
ATOM 1510 C C . LEU A 1 198 ? -26.032 -11.570 33.147 1.00 47.03 198 LEU A C 1
ATOM 1512 O O . LEU A 1 198 ? -26.481 -12.674 32.848 1.00 47.03 198 LEU A O 1
ATOM 1516 N N . LEU A 1 199 ? -26.613 -10.793 34.068 1.00 48.78 199 LEU A N 1
ATOM 1517 C CA . LEU A 1 199 ? -27.802 -11.191 34.838 1.00 48.78 199 LEU A CA 1
ATOM 1518 C C . LEU A 1 199 ? -29.058 -10.344 34.562 1.00 48.78 199 LEU A C 1
ATOM 1520 O O . LEU A 1 199 ? -30.060 -10.538 35.247 1.00 48.78 199 LEU A O 1
ATOM 1524 N N . SER A 1 200 ? -29.045 -9.439 33.574 1.00 49.91 200 SER A N 1
ATOM 1525 C CA . SER A 1 200 ? -30.231 -8.640 33.201 1.00 49.91 200 SER A CA 1
ATOM 1526 C C . SER A 1 200 ? -30.864 -8.967 31.839 1.00 49.91 200 SER A C 1
ATOM 1528 O O . SER A 1 200 ? -31.727 -8.210 31.395 1.00 49.91 200 SER A O 1
ATOM 1530 N N . ASN A 1 201 ? -30.511 -10.098 31.214 1.00 42.38 201 ASN A N 1
ATOM 1531 C CA . ASN A 1 201 ? -31.270 -10.670 30.088 1.00 42.38 201 ASN A CA 1
ATOM 1532 C C . ASN A 1 201 ? -32.070 -11.900 30.518 1.00 42.38 201 ASN A C 1
ATOM 1534 O O . ASN A 1 201 ? -31.446 -12.831 31.076 1.00 42.38 201 ASN A O 1
#

Mean predicted aligned error: 15.44 Å

Solvent-accessible surface area (backbone atoms only — not comparable to full-atom values): 12496 Å² total; per-residue (Å²): 137,85,84,81,83,82,83,84,80,89,83,78,88,88,86,83,83,90,87,79,94,80,72,76,78,57,69,72,74,65,56,69,86,63,55,36,48,49,47,56,49,42,68,74,36,92,64,49,69,70,51,52,54,50,46,48,52,50,56,55,75,39,81,92,62,42,69,44,81,53,95,94,38,37,31,39,41,52,72,67,47,47,51,40,44,55,77,36,46,70,65,38,52,51,48,54,52,36,48,50,70,70,46,55,68,45,57,41,50,31,52,48,30,72,74,36,56,96,45,34,61,58,52,49,22,46,53,35,60,55,41,55,96,47,37,51,58,43,31,53,34,43,26,74,61,71,79,42,50,51,67,59,40,48,53,31,35,49,76,39,66,47,61,65,77,76,63,57,78,63,101,74,63,92,64,82,81,77,79,74,77,78,68,61,96,80,71,77,81,55,83,72,68,65,55,70,74,70,72,80,120

Foldseek 3Di:
DDDDDDDDDDDDDDDDDDDDPDPPPVPVVPPPVQEDEPLRCLQVDLQDLVNLVVVLVVLLVDPPDQWDADPNGTYGHDPLLSCLSNVPVVLNSQLSVCVSVVHDLLVSLLVSCLVPVVCNLSSLLNSCLSCVLCNQSNLVSSCVSVSDHSVSSLVSNVVSVRDNVSNDDDPPPPDDDPPPPPPDPPDDPDPVVVVVVPPPD

Secondary structure (DSSP, 8-state):
--------------------TTSTTSTTTSSSTTEEEHHHHHHHS---HHHHHHHHHHHHHSTT-SEEEETTEEEE--HHHHHHHHH-HHHHHHHHHHHHTT--HHHHHHHHHHH-GGGHHHHHHHHHHH-GGGHHHHHHHHHTTSSS-HHHHHHHHHHTT--HHHH---TT------------TT----TTHHHHTTS--

Sequence (201 aa):
MGRRFIIWLAMGLINMAVIANAQQSDSAAVRKDAMVPLFTWLSDNNVQVSDIDMLLKTISNAPEQTEFVFDDNRVFVSAMQREILVSHHEPSHYVLTSLQSNAMTQDVIKNAIAKFPHYAAPIIQLTLSMAPSDARNLLVASSMTGVVSYEEALEQAILAGVDPSEVSEATASGKNDVEVSVLPLGAQITREELKDTLLSN